Protein AF-A0A3M2G371-F1 (afdb_monomer)

Foldseek 3Di:
DPPVVVLLVVLVVLLVVLVPPPPDAAAQALVLLVVLCCVQPVPPDDCVCLQPDQDALVRLLVVVVVVVVVPRDDDPVSSNSNSLSSNVSHPPDDCLVVLVVVLVVLLVQLLVLLVVLLVQVVCCVVVVPDRPLVVSLVSLVSSLVSLSSNSVSLVVNVVVGSHDHPLSVLLSVLSSVLSVLSSVLSVLSVVCVVPVDPVSSVVSSVSSVVSNVSSVSSVVSVCCVVCVVVVVVVVVVVD

Secondary structure (DSSP, 8-state):
--SHHHHHHHHHHHHHHHHHTGGGPEEP-HHHHHHHHHHHHTTTS-HHHHHH----HHHHHHHHHHHHHHT----HHHHHHHHHHHHHHT----HHHHHHHHHHHHHHHHHHHHHHHHHHHHHHHHH-PPP-HHHHHHHHHHHHHHHHHHHHHHHHHHHT-SEE-HHHHHHHHHHHHHHHHHHHHHHHHHHHHHS--HHHHHHHHHHHHHHHHHHHHHHHHHHHHHHHHHHHHHHHTT-

Solvent-accessible surface area (backbone atoms only — not comparable to full-atom values): 13118 Å² total; per-residue (Å²): 134,79,72,64,61,61,56,54,50,54,52,50,53,54,51,51,58,69,55,71,69,61,90,70,71,49,71,42,60,68,66,60,28,49,51,51,43,56,67,68,46,52,81,84,43,74,54,70,61,64,78,70,47,74,35,50,44,70,55,36,48,55,51,50,54,51,42,40,76,77,68,54,88,75,56,75,64,59,51,52,43,35,23,50,45,54,20,62,77,36,67,76,93,46,73,64,59,59,50,48,57,50,36,61,61,43,48,50,54,27,52,52,38,50,51,51,51,51,50,49,52,49,50,22,66,74,70,70,47,81,60,60,65,69,62,54,52,51,43,52,51,50,24,56,59,42,43,52,62,32,55,54,45,52,50,58,57,48,75,75,43,87,56,43,42,66,54,52,51,53,23,50,52,34,48,53,49,31,53,51,36,50,53,51,26,48,52,36,42,57,48,19,73,76,51,80,40,72,68,40,50,54,48,24,50,50,37,47,52,53,31,54,52,34,50,54,54,25,51,52,34,50,48,42,70,75,45,42,71,58,54,54,54,53,54,61,74,75,109

Sequence (239 aa):
MQRSSSFIIQFILVFLMGWSIFGYAEEIDPEEGDELVVSYCRECHSLARVYQTPYTKAQWEEAIDRMIKEGLEINSADRGNITTYLASLHKPDSILKLIGNFHFILVHFPIALILIIGLFELIAILTGELPQINLLHWLWRLALLSILPVIMLGFFLVLGNEHLSATLMWHRNLALLTALLTLVGLILREIAVKNPQKSMIWGYRLVLLLMMGAVGLTGHLGGISVHGDFVTSLMESFF

Radius of gyration: 23.28 Å; Cα contacts (8 Å, |Δi|>4): 181; chains: 1; bounding box: 53×28×70 Å

pLDDT: mean 81.12, std 13.98, range [44.81, 96.81]

Nearest PDB structures (foldseek):
  3dyj-assembly2_B  TM=3.561E-01  e=3.002E+00  Mus musculus
  8uao-assembly1_B  TM=2.966E-01  e=1.894E+00  synthetic construct
  8dhm-assembly1_A  TM=3.518E-01  e=5.462E+00  Homo sapiens

Structure (mmCIF, N/CA/C/O backbone):
data_AF-A0A3M2G371-F1
#
_entry.id   AF-A0A3M2G371-F1
#
loop_
_atom_site.group_PDB
_atom_site.id
_atom_site.type_symbol
_atom_site.label_atom_id
_atom_site.label_alt_id
_atom_site.label_comp_id
_atom_site.label_asym_id
_atom_site.label_entity_id
_atom_site.label_seq_id
_atom_site.pdbx_PDB_ins_code
_atom_site.Cartn_x
_atom_site.Cartn_y
_atom_site.Cartn_z
_atom_site.occupancy
_atom_site.B_iso_or_equiv
_atom_site.auth_seq_id
_atom_site.auth_comp_id
_atom_site.auth_asym_id
_atom_site.auth_atom_id
_atom_site.pdbx_PDB_model_num
ATOM 1 N N . MET A 1 1 ? 1.816 -9.894 32.399 1.00 47.41 1 MET A N 1
ATOM 2 C CA . MET A 1 1 ? 1.896 -8.634 31.616 1.00 47.41 1 MET A CA 1
ATOM 3 C C . MET A 1 1 ? 3.230 -8.418 30.872 1.00 47.41 1 MET A C 1
ATOM 5 O O . MET A 1 1 ? 3.390 -7.375 30.263 1.00 47.41 1 MET A O 1
ATOM 9 N N . GLN A 1 2 ? 4.157 -9.388 30.816 1.00 45.88 2 GLN A N 1
ATOM 10 C CA . GLN A 1 2 ? 5.519 -9.186 30.272 1.00 45.88 2 GLN A CA 1
ATOM 11 C C . GLN A 1 2 ? 5.691 -9.564 28.782 1.00 45.88 2 GLN A C 1
ATOM 13 O O . GLN A 1 2 ? 6.733 -9.314 28.192 1.00 45.88 2 GLN A O 1
ATOM 18 N N . ARG A 1 3 ? 4.664 -10.156 28.152 1.00 52.84 3 ARG A N 1
ATOM 19 C CA . ARG A 1 3 ? 4.735 -10.686 26.775 1.00 52.84 3 ARG A CA 1
ATOM 20 C C . ARG A 1 3 ? 4.430 -9.651 25.679 1.00 52.84 3 ARG A C 1
ATOM 22 O O . ARG A 1 3 ? 4.790 -9.884 24.534 1.00 52.84 3 ARG A O 1
ATOM 29 N N . SER A 1 4 ? 3.778 -8.523 25.996 1.00 53.53 4 SER A N 1
ATOM 30 C CA . SER A 1 4 ? 3.367 -7.543 24.968 1.00 53.53 4 SER A CA 1
ATOM 31 C C . SER A 1 4 ? 4.464 -6.555 24.567 1.00 53.53 4 SER A C 1
ATOM 33 O O . SER A 1 4 ? 4.391 -5.995 23.479 1.00 53.53 4 SER A O 1
ATOM 35 N N . SER A 1 5 ? 5.478 -6.339 25.410 1.00 58.56 5 SER A N 1
ATOM 36 C CA . SER A 1 5 ? 6.584 -5.415 25.120 1.00 58.56 5 SER A CA 1
ATOM 37 C C . SER A 1 5 ? 7.529 -5.960 24.049 1.00 58.56 5 SER A C 1
ATOM 39 O O . SER A 1 5 ? 7.931 -5.216 23.163 1.00 58.56 5 SER A O 1
ATOM 41 N N . SER A 1 6 ? 7.817 -7.267 24.067 1.00 64.88 6 SER A N 1
ATOM 42 C CA . SER A 1 6 ? 8.663 -7.924 23.059 1.00 64.88 6 SER A CA 1
ATOM 43 C C . SER A 1 6 ? 8.098 -7.791 21.638 1.00 64.88 6 SER A C 1
ATOM 45 O O . SER A 1 6 ? 8.858 -7.547 20.705 1.00 64.88 6 SER A O 1
ATOM 47 N N . PHE A 1 7 ? 6.773 -7.867 21.486 1.00 67.12 7 PHE A N 1
ATOM 48 C CA . PHE A 1 7 ? 6.094 -7.745 20.193 1.00 67.12 7 PHE A CA 1
ATOM 49 C C . PHE A 1 7 ? 6.183 -6.329 19.603 1.00 67.12 7 PHE A C 1
ATOM 51 O O . PHE A 1 7 ? 6.476 -6.161 18.423 1.00 67.12 7 PHE A O 1
ATOM 58 N N . ILE A 1 8 ? 5.990 -5.302 20.436 1.00 75.25 8 ILE A N 1
ATOM 59 C CA . ILE A 1 8 ? 6.100 -3.898 20.010 1.00 75.25 8 ILE A CA 1
ATOM 60 C C . ILE A 1 8 ? 7.541 -3.578 19.590 1.00 75.25 8 ILE A C 1
ATOM 62 O O . ILE A 1 8 ? 7.752 -2.926 18.572 1.00 75.25 8 ILE A O 1
ATOM 66 N N . ILE A 1 9 ? 8.533 -4.084 20.330 1.00 75.25 9 ILE A N 1
ATOM 67 C CA . ILE A 1 9 ? 9.955 -3.887 20.015 1.00 75.25 9 ILE A CA 1
ATOM 68 C C . ILE A 1 9 ? 10.312 -4.513 18.661 1.00 75.25 9 ILE A C 1
ATOM 70 O O . ILE A 1 9 ? 10.955 -3.860 17.845 1.00 75.25 9 ILE A O 1
ATOM 74 N N . GLN A 1 10 ? 9.862 -5.742 18.387 1.00 70.50 10 GLN A N 1
ATOM 75 C CA . GLN A 1 10 ? 10.095 -6.400 17.094 1.00 70.50 10 GLN A CA 1
ATOM 76 C C . GLN A 1 10 ? 9.513 -5.597 15.924 1.00 70.50 10 GLN A C 1
ATOM 78 O O . GLN A 1 10 ? 10.192 -5.411 14.918 1.00 70.50 10 GLN A O 1
ATOM 83 N N . PHE A 1 11 ? 8.294 -5.071 16.070 1.00 76.31 11 PHE A N 1
ATOM 84 C CA . PHE A 1 11 ? 7.675 -4.236 15.041 1.00 76.31 11 PHE A CA 1
ATOM 85 C C . PHE A 1 11 ? 8.456 -2.938 14.799 1.00 76.31 11 PHE A C 1
ATOM 87 O O . PHE A 1 11 ? 8.716 -2.584 13.652 1.00 76.31 11 PHE A O 1
ATOM 94 N N . ILE A 1 12 ? 8.883 -2.258 15.869 1.00 78.88 12 ILE A N 1
ATOM 95 C CA . ILE A 1 12 ? 9.686 -1.030 15.772 1.00 78.88 12 ILE A CA 1
ATOM 96 C C . ILE A 1 12 ? 11.008 -1.299 15.043 1.00 78.88 12 ILE A C 1
ATOM 98 O O . ILE A 1 12 ? 11.391 -0.519 14.178 1.00 78.88 12 ILE A O 1
ATOM 102 N N . LEU A 1 13 ? 11.687 -2.411 15.338 1.00 74.75 13 LEU A N 1
ATOM 103 C CA . LEU A 1 13 ? 12.942 -2.768 14.671 1.00 74.75 13 LEU A CA 1
ATOM 104 C C . LEU A 1 13 ? 12.753 -3.004 13.165 1.00 74.75 13 LEU A C 1
ATOM 106 O O . LEU A 1 13 ? 13.530 -2.483 12.367 1.00 74.75 13 LEU A O 1
ATOM 110 N N . VAL A 1 14 ? 11.703 -3.731 12.770 1.00 69.44 14 VAL A N 1
ATOM 111 C CA . VAL A 1 14 ? 11.382 -3.969 11.351 1.00 69.44 14 VAL A CA 1
ATOM 112 C C . VAL A 1 14 ? 11.008 -2.665 10.642 1.00 69.44 14 VAL A C 1
ATOM 114 O O . VAL A 1 14 ? 11.450 -2.426 9.521 1.00 69.44 14 VAL A O 1
ATOM 117 N N . PHE A 1 15 ? 10.252 -1.791 11.308 1.00 73.62 15 PHE A N 1
ATOM 118 C CA . PHE A 1 15 ? 9.886 -0.479 10.776 1.00 73.62 15 PHE A CA 1
ATOM 119 C C . PHE A 1 15 ? 11.114 0.414 10.545 1.00 73.62 15 PHE A C 1
ATOM 121 O O . PHE A 1 15 ? 11.262 0.997 9.474 1.00 73.62 15 PHE A O 1
ATOM 128 N N . LEU A 1 16 ? 12.029 0.487 11.518 1.00 75.19 16 LEU A N 1
ATOM 129 C CA . LEU A 1 16 ? 13.252 1.290 11.411 1.00 75.19 16 LEU A CA 1
ATOM 130 C C . LEU A 1 16 ? 14.208 0.752 10.338 1.00 75.19 16 LEU A C 1
ATOM 132 O O . LEU A 1 16 ? 14.814 1.535 9.602 1.00 75.19 16 LEU A O 1
ATOM 136 N N . MET A 1 17 ? 14.309 -0.572 10.197 1.00 66.81 17 MET A N 1
ATOM 137 C CA . MET A 1 17 ? 15.054 -1.201 9.103 1.00 66.81 17 MET A CA 1
ATOM 138 C C . MET A 1 17 ? 14.451 -0.833 7.740 1.00 66.81 17 MET A C 1
ATOM 140 O O . MET A 1 17 ? 15.181 -0.436 6.834 1.00 66.81 17 MET A O 1
ATOM 144 N N . GLY A 1 18 ? 13.120 -0.869 7.632 1.00 60.91 18 GLY A N 1
ATOM 145 C CA . GLY A 1 18 ? 12.385 -0.422 6.452 1.00 60.91 18 GLY A CA 1
ATOM 146 C C . GLY A 1 18 ? 12.511 1.074 6.157 1.00 60.91 18 GLY A C 1
ATOM 147 O O . GLY A 1 18 ? 12.257 1.466 5.032 1.00 60.91 18 GLY A O 1
ATOM 148 N N . TRP A 1 19 ? 12.919 1.910 7.115 1.00 66.75 19 TRP A N 1
ATOM 149 C CA . TRP A 1 19 ? 13.140 3.347 6.905 1.00 66.75 19 TRP A CA 1
ATOM 150 C C . TRP A 1 19 ? 14.580 3.671 6.472 1.00 66.75 19 TRP A C 1
ATOM 152 O O . TRP A 1 19 ? 14.808 4.561 5.657 1.00 66.75 19 TRP A O 1
ATOM 162 N N . SER A 1 20 ? 15.566 2.936 6.993 1.00 58.34 20 SER A N 1
ATOM 163 C CA . SER A 1 20 ? 16.993 3.293 6.886 1.00 58.34 20 SER A CA 1
ATOM 164 C C . SER A 1 20 ? 17.608 3.024 5.506 1.00 58.34 20 SER A C 1
ATOM 166 O O . SER A 1 20 ? 18.636 3.600 5.165 1.00 58.34 20 SER A O 1
ATOM 168 N N . ILE A 1 21 ? 16.990 2.156 4.704 1.00 54.41 21 ILE A N 1
ATOM 169 C CA . ILE A 1 21 ? 17.536 1.699 3.414 1.00 54.41 21 ILE A CA 1
ATOM 170 C C . ILE A 1 21 ? 17.095 2.610 2.247 1.00 54.41 21 ILE A C 1
ATOM 172 O O . ILE A 1 21 ? 17.659 2.561 1.160 1.00 54.41 21 ILE A O 1
ATOM 176 N N . PHE A 1 22 ? 16.134 3.511 2.470 1.00 50.91 22 PHE A N 1
ATOM 177 C CA . PHE A 1 22 ? 15.444 4.234 1.395 1.00 50.91 22 PHE A CA 1
ATOM 178 C C . PHE A 1 22 ? 15.994 5.608 1.025 1.00 50.91 22 PHE A C 1
ATOM 180 O O . PHE A 1 22 ? 15.467 6.231 0.109 1.00 50.91 22 PHE A O 1
ATOM 187 N N . GLY A 1 23 ? 17.072 6.063 1.660 1.00 50.75 23 GLY A N 1
ATOM 188 C CA . GLY A 1 23 ? 17.754 7.289 1.237 1.00 50.75 23 GLY A CA 1
ATOM 189 C C . GLY A 1 23 ? 18.466 7.196 -0.123 1.00 50.75 23 GLY A C 1
ATOM 190 O O . GLY A 1 23 ? 19.076 8.180 -0.517 1.00 50.75 23 GLY A O 1
ATOM 191 N N . TYR A 1 24 ? 18.429 6.042 -0.808 1.00 49.88 24 TYR A N 1
ATOM 192 C CA . TYR A 1 24 ? 19.299 5.735 -1.955 1.00 49.88 24 TYR A CA 1
ATOM 193 C C . TYR A 1 24 ? 18.597 5.256 -3.235 1.00 49.88 24 TYR A C 1
ATOM 195 O O . TYR A 1 24 ? 19.286 5.014 -4.219 1.00 49.88 24 TYR A O 1
ATOM 203 N N . ALA A 1 25 ? 17.272 5.071 -3.254 1.00 53.16 25 ALA A N 1
ATOM 204 C CA . ALA A 1 25 ? 16.609 4.613 -4.477 1.00 53.16 25 ALA A CA 1
ATOM 205 C C . ALA A 1 25 ? 16.361 5.797 -5.424 1.00 53.16 25 ALA A C 1
ATOM 207 O O . ALA A 1 25 ? 15.649 6.729 -5.054 1.00 53.16 25 ALA A O 1
ATOM 208 N N . GLU A 1 26 ? 16.959 5.751 -6.614 1.00 55.50 26 GLU A N 1
ATOM 209 C CA . GLU A 1 26 ? 16.822 6.770 -7.658 1.00 55.50 26 GLU A CA 1
ATOM 210 C C . GLU A 1 26 ? 15.460 6.626 -8.359 1.00 55.50 26 GLU A C 1
ATOM 212 O O . GLU A 1 26 ? 15.075 5.537 -8.805 1.00 55.50 26 GLU A O 1
ATOM 217 N N . GLU A 1 27 ? 14.695 7.717 -8.378 1.00 55.31 27 GLU A N 1
ATOM 218 C CA . G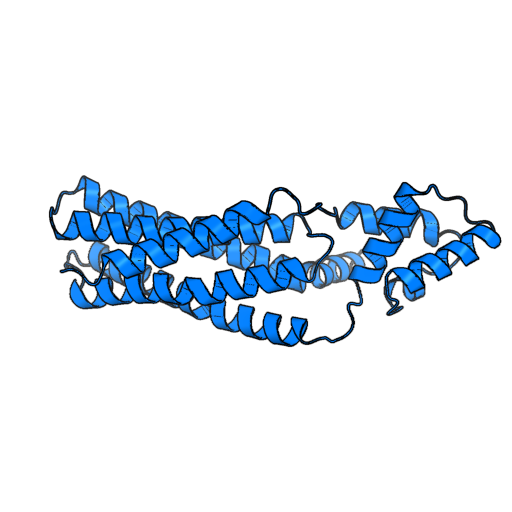LU A 1 27 ? 13.396 7.810 -9.045 1.00 55.31 27 GLU A CA 1
ATOM 219 C C . GLU A 1 27 ? 13.611 7.851 -10.557 1.00 55.31 27 GLU A C 1
ATOM 221 O O . GLU A 1 27 ? 14.376 8.680 -11.038 1.00 55.31 27 GLU A O 1
ATOM 226 N N . ILE A 1 28 ? 12.947 6.964 -11.300 1.00 56.69 28 ILE A N 1
ATOM 227 C CA . ILE A 1 28 ? 12.794 7.148 -12.747 1.00 56.69 28 ILE A CA 1
ATOM 228 C C . ILE A 1 28 ? 11.419 7.738 -12.974 1.00 56.69 28 ILE A C 1
ATOM 230 O O . ILE A 1 28 ? 10.422 7.119 -12.589 1.00 56.69 28 ILE A O 1
ATOM 234 N N . ASP A 1 29 ? 11.384 8.899 -13.618 1.00 59.72 29 ASP A N 1
ATOM 235 C CA . ASP A 1 29 ? 10.174 9.415 -14.231 1.00 59.72 29 ASP A CA 1
ATOM 236 C C . ASP A 1 29 ? 9.857 8.563 -15.479 1.00 59.72 29 ASP A C 1
ATOM 238 O O . ASP A 1 29 ? 10.619 8.575 -16.452 1.00 59.72 29 ASP A O 1
ATOM 242 N N . PRO A 1 30 ? 8.791 7.739 -15.459 1.00 57.28 30 PRO A N 1
ATOM 243 C CA . PRO A 1 30 ? 8.436 6.899 -16.599 1.00 57.28 30 PRO A CA 1
ATOM 244 C C . PRO A 1 30 ? 8.034 7.721 -17.829 1.00 57.28 30 PRO A C 1
ATOM 246 O O . PRO A 1 30 ? 8.181 7.223 -18.943 1.00 57.28 30 PRO A O 1
ATOM 249 N N . GLU A 1 31 ? 7.538 8.947 -17.623 1.00 59.34 31 GLU A N 1
ATOM 250 C CA . GLU A 1 31 ? 7.144 9.875 -18.689 1.00 59.34 31 GLU A CA 1
ATOM 251 C C . GLU A 1 31 ? 8.393 10.373 -19.431 1.00 59.34 31 GLU A C 1
ATOM 253 O O . GLU A 1 31 ? 8.450 10.321 -20.657 1.00 59.34 31 GLU A O 1
ATOM 258 N N . GLU A 1 32 ? 9.462 10.689 -18.694 1.00 69.62 32 GLU A N 1
ATOM 259 C CA . GLU A 1 32 ? 10.751 11.100 -19.263 1.00 69.62 32 GLU A CA 1
ATOM 260 C C . GLU A 1 32 ? 11.400 9.978 -20.098 1.00 69.62 32 GLU A C 1
ATOM 262 O O . GLU A 1 32 ? 11.910 10.215 -21.192 1.00 69.62 32 GLU A O 1
ATOM 267 N N . GLY A 1 33 ? 11.346 8.727 -19.627 1.00 77.88 33 GLY A N 1
ATOM 268 C CA . GLY A 1 33 ? 11.893 7.579 -20.360 1.00 77.88 33 GLY A CA 1
ATOM 269 C C . GLY A 1 33 ? 11.179 7.304 -21.688 1.00 77.88 33 GLY A C 1
ATOM 270 O O . GLY A 1 33 ? 11.837 7.028 -22.697 1.00 77.88 33 GLY A O 1
ATOM 271 N N . ASP A 1 34 ? 9.849 7.399 -21.696 1.00 81.12 34 ASP A N 1
ATOM 272 C CA . ASP A 1 34 ? 9.042 7.207 -22.901 1.00 81.12 34 ASP A CA 1
ATOM 273 C C . ASP A 1 34 ? 9.233 8.350 -23.906 1.00 81.12 34 ASP A C 1
ATOM 275 O O . ASP A 1 34 ? 9.488 8.102 -25.086 1.00 81.12 34 ASP A O 1
ATOM 279 N N . GLU A 1 35 ? 9.230 9.603 -23.442 1.00 84.69 35 GLU A N 1
ATOM 280 C CA . GLU A 1 35 ? 9.490 10.774 -24.286 1.00 84.69 35 GLU A CA 1
ATOM 281 C C . GLU A 1 35 ? 10.873 10.714 -24.954 1.00 84.69 35 GLU A C 1
ATOM 283 O O . GLU A 1 35 ? 11.021 11.040 -26.140 1.00 84.69 35 GLU A O 1
ATOM 288 N N . LEU A 1 36 ? 11.894 10.238 -24.236 1.00 87.38 36 LEU A N 1
ATOM 289 C CA . LEU A 1 36 ? 13.226 10.011 -24.797 1.00 87.38 36 LEU A CA 1
ATOM 290 C C . LEU A 1 36 ? 13.215 8.917 -25.877 1.00 87.38 36 LEU A C 1
ATOM 292 O O . LEU A 1 36 ? 13.819 9.079 -26.939 1.00 87.38 36 LEU A O 1
ATOM 296 N N . VAL A 1 37 ? 12.490 7.815 -25.669 1.00 90.00 37 VAL A N 1
ATOM 297 C CA . VAL A 1 37 ? 12.331 6.781 -26.706 1.00 90.00 37 VAL A CA 1
ATOM 298 C C . VAL A 1 37 ? 11.614 7.350 -27.928 1.00 90.00 37 VAL A C 1
ATOM 300 O O . VAL A 1 37 ? 12.073 7.155 -29.057 1.00 90.00 37 VAL A O 1
ATOM 303 N N . VAL A 1 38 ? 10.515 8.078 -27.728 1.00 87.88 38 VAL A N 1
ATOM 304 C CA . VAL A 1 38 ? 9.738 8.675 -28.817 1.00 87.88 38 VAL A CA 1
ATOM 305 C C . VAL A 1 38 ? 10.580 9.681 -29.592 1.00 87.88 38 VAL A C 1
ATOM 307 O O . VAL A 1 38 ? 10.549 9.649 -30.818 1.00 87.88 38 VAL A O 1
ATOM 310 N N . SER A 1 39 ? 11.342 10.542 -28.920 1.00 88.81 39 SER A N 1
ATOM 311 C CA . SER A 1 39 ? 12.165 11.568 -29.571 1.00 88.81 39 SER A CA 1
ATOM 312 C C . SER A 1 39 ? 13.302 10.975 -30.405 1.00 88.81 39 SER A C 1
ATOM 314 O O . SER A 1 39 ? 13.444 11.346 -31.566 1.00 88.81 39 SER A O 1
ATOM 316 N N . TYR A 1 40 ? 14.054 10.007 -29.874 1.00 90.00 40 TYR A N 1
ATOM 317 C CA . TYR A 1 40 ? 15.235 9.469 -30.558 1.00 90.00 40 TYR A CA 1
ATOM 318 C C . TYR A 1 40 ? 14.935 8.324 -31.534 1.00 90.00 40 TYR A C 1
ATOM 320 O O . TYR A 1 40 ? 15.604 8.180 -32.556 1.00 90.00 40 TYR A O 1
ATOM 328 N N . CYS A 1 41 ? 13.961 7.461 -31.233 1.00 88.88 41 CYS A N 1
ATOM 329 C CA . CYS A 1 41 ? 13.822 6.180 -31.936 1.00 88.88 41 CYS A CA 1
ATOM 330 C C . CYS A 1 41 ? 12.775 6.195 -33.061 1.00 88.88 41 CYS A C 1
ATOM 332 O O . CYS A 1 41 ? 12.784 5.296 -33.907 1.00 88.88 41 CYS A O 1
ATOM 334 N N . ARG A 1 42 ? 11.876 7.192 -33.101 1.00 87.19 42 ARG A N 1
ATOM 335 C CA . ARG A 1 42 ? 10.809 7.276 -34.122 1.00 87.19 42 ARG A CA 1
ATOM 336 C C . ARG A 1 42 ? 11.304 7.719 -35.495 1.00 87.19 42 ARG A C 1
ATOM 338 O O . ARG A 1 42 ? 10.598 7.525 -36.481 1.00 87.19 42 ARG A O 1
ATOM 345 N N . GLU A 1 43 ? 12.464 8.369 -35.546 1.00 84.31 43 GLU A N 1
ATOM 346 C CA . GLU A 1 43 ? 12.953 9.033 -36.757 1.00 84.31 43 GLU A CA 1
ATOM 347 C C . GLU A 1 43 ? 13.343 8.029 -37.849 1.00 84.31 43 GLU A C 1
ATOM 349 O O . GLU A 1 43 ? 13.146 8.295 -39.033 1.00 84.31 43 GLU A O 1
ATOM 354 N N . CYS A 1 44 ? 13.828 6.847 -37.453 1.00 85.94 44 CYS A N 1
ATOM 355 C CA . CYS A 1 44 ? 14.400 5.864 -38.377 1.00 85.94 44 CYS A CA 1
ATOM 356 C C . CYS A 1 44 ? 13.578 4.571 -38.511 1.00 85.94 44 CYS A C 1
ATOM 358 O O . CYS A 1 44 ? 13.608 3.935 -39.566 1.00 85.94 44 CYS A O 1
ATOM 360 N N . HIS A 1 45 ? 12.849 4.143 -37.474 1.00 88.94 45 HIS A N 1
ATOM 361 C CA . HIS A 1 45 ? 12.066 2.904 -37.513 1.00 88.94 45 HIS A CA 1
ATOM 362 C C . HIS A 1 45 ? 10.832 2.947 -36.606 1.00 88.94 45 HIS A C 1
ATOM 364 O O . HIS A 1 45 ? 10.724 3.760 -35.693 1.00 88.94 45 HIS A O 1
ATOM 370 N N . SER A 1 46 ? 9.902 2.009 -36.804 1.00 88.75 46 SER A N 1
ATOM 371 C CA . SER A 1 46 ? 8.696 1.923 -35.974 1.00 88.75 46 SER A CA 1
ATOM 372 C C . SER A 1 46 ? 9.024 1.636 -34.507 1.00 88.75 46 SER A C 1
ATOM 374 O O . SER A 1 46 ? 9.747 0.678 -34.213 1.00 88.75 46 SER A O 1
ATOM 376 N N . LEU A 1 47 ? 8.387 2.366 -33.593 1.00 88.75 47 LEU A N 1
ATOM 377 C CA . LEU A 1 47 ? 8.531 2.140 -32.154 1.00 88.75 47 LEU A CA 1
ATOM 378 C C . LEU A 1 47 ? 7.917 0.816 -31.677 1.00 88.75 47 LEU A C 1
ATOM 380 O O . LEU A 1 47 ? 8.343 0.280 -30.661 1.00 88.75 47 LEU A O 1
ATOM 384 N N . ALA A 1 48 ? 6.988 0.226 -32.438 1.00 84.25 48 ALA A N 1
ATOM 385 C CA . ALA A 1 48 ? 6.361 -1.052 -32.087 1.00 84.25 48 ALA A CA 1
ATOM 386 C C . ALA A 1 48 ? 7.392 -2.152 -31.776 1.00 84.25 48 ALA A C 1
ATOM 388 O O . ALA A 1 48 ? 7.247 -2.893 -30.808 1.00 84.25 48 ALA A O 1
ATOM 389 N N . ARG A 1 49 ? 8.478 -2.224 -32.558 1.00 83.81 49 ARG A N 1
ATOM 390 C CA . ARG A 1 49 ? 9.564 -3.180 -32.310 1.00 83.81 49 ARG A CA 1
ATOM 391 C C . ARG A 1 49 ? 10.340 -2.855 -31.037 1.00 83.81 49 ARG A C 1
ATOM 393 O O . ARG A 1 49 ? 10.772 -3.775 -30.353 1.00 83.81 49 ARG A O 1
ATOM 400 N N . VAL A 1 50 ? 10.534 -1.574 -30.744 1.00 88.06 50 VAL A N 1
ATOM 401 C CA . VAL A 1 50 ? 11.301 -1.111 -29.585 1.00 88.06 50 VAL A CA 1
ATOM 402 C C . VAL A 1 50 ? 10.595 -1.543 -28.305 1.00 88.06 50 VAL A C 1
ATOM 404 O O . VAL A 1 50 ? 11.180 -2.254 -27.494 1.00 88.06 50 VAL A O 1
ATOM 407 N N . TYR A 1 51 ? 9.304 -1.233 -28.193 1.00 84.75 51 TYR A N 1
ATOM 408 C CA . TYR A 1 51 ? 8.524 -1.572 -27.007 1.00 84.75 51 TYR A CA 1
ATOM 409 C C . TYR A 1 51 ? 8.286 -3.069 -26.837 1.00 84.75 51 TYR A C 1
ATOM 411 O O . TYR A 1 51 ? 8.148 -3.512 -25.713 1.00 84.75 51 TYR A O 1
ATOM 419 N N . GLN A 1 52 ? 8.244 -3.869 -27.905 1.00 82.12 52 GLN A N 1
ATOM 420 C CA . GLN A 1 52 ? 7.915 -5.301 -27.806 1.00 82.12 52 GLN A CA 1
ATOM 421 C C . GLN A 1 52 ? 9.134 -6.217 -27.633 1.00 82.12 52 GLN A C 1
ATOM 423 O O . GLN A 1 52 ? 8.980 -7.435 -27.547 1.00 82.12 52 GLN A O 1
ATOM 428 N N . THR A 1 53 ? 10.354 -5.672 -27.635 1.00 84.50 53 THR A N 1
ATOM 429 C CA . THR A 1 53 ? 11.573 -6.486 -27.601 1.00 84.50 53 THR A CA 1
ATOM 430 C C . THR A 1 53 ? 11.998 -6.775 -26.153 1.00 84.50 53 THR A C 1
ATOM 432 O O . THR A 1 53 ? 12.366 -5.848 -25.431 1.00 84.50 53 THR A O 1
ATOM 435 N N . PRO A 1 54 ? 12.029 -8.050 -25.713 1.00 84.56 54 PRO A N 1
ATOM 436 C CA . PRO A 1 54 ? 12.339 -8.405 -24.331 1.00 84.56 54 PRO A CA 1
ATOM 437 C C . PRO A 1 54 ? 13.851 -8.498 -24.089 1.00 84.56 54 PRO A C 1
ATOM 439 O O . PRO A 1 54 ? 14.395 -9.568 -23.813 1.00 84.56 54 PRO A O 1
ATOM 442 N N . TYR A 1 55 ? 14.551 -7.378 -24.254 1.00 86.69 55 TYR A N 1
ATOM 443 C CA . TYR A 1 55 ? 15.986 -7.278 -23.993 1.00 86.69 55 TYR A CA 1
ATOM 444 C C . TYR A 1 55 ? 16.274 -6.866 -22.547 1.00 86.69 55 TYR A C 1
ATOM 446 O O . TYR A 1 55 ? 15.565 -6.071 -21.935 1.00 86.69 55 TYR A O 1
ATOM 454 N N . THR A 1 56 ? 17.368 -7.400 -22.008 1.00 86.56 56 THR A N 1
ATOM 455 C CA . THR A 1 56 ? 17.989 -6.910 -20.770 1.00 86.56 56 THR A CA 1
ATOM 456 C C . THR A 1 56 ? 18.657 -5.550 -21.000 1.00 86.56 56 THR A C 1
ATOM 458 O O . THR A 1 56 ? 18.945 -5.186 -22.139 1.00 86.56 56 THR A O 1
ATOM 461 N N . LYS A 1 57 ? 18.982 -4.815 -19.926 1.00 86.44 57 LYS A N 1
ATOM 462 C CA . LYS A 1 57 ? 19.679 -3.514 -20.009 1.00 86.44 57 LYS A CA 1
ATOM 463 C C . LYS A 1 57 ? 20.962 -3.584 -20.842 1.00 86.44 57 LYS A C 1
ATOM 465 O O . LYS A 1 57 ? 21.123 -2.794 -21.761 1.00 86.44 57 LYS A O 1
ATOM 470 N N . ALA A 1 58 ? 21.807 -4.590 -20.611 1.00 87.38 58 ALA A N 1
ATOM 471 C CA . ALA A 1 58 ? 23.042 -4.791 -21.376 1.00 87.38 58 ALA A CA 1
ATOM 472 C C . ALA A 1 58 ? 22.786 -5.074 -22.870 1.00 87.38 58 ALA A C 1
ATOM 474 O O . ALA A 1 58 ? 23.522 -4.610 -23.736 1.00 87.38 58 ALA A O 1
ATOM 475 N N . GLN A 1 59 ? 21.719 -5.812 -23.191 1.00 91.12 59 GLN A N 1
ATOM 476 C CA . GLN A 1 59 ? 21.334 -6.073 -24.581 1.00 91.12 59 GLN A CA 1
ATOM 477 C C . GLN A 1 59 ? 20.772 -4.823 -25.268 1.00 91.12 59 GLN A C 1
ATOM 479 O O . GLN A 1 59 ? 21.019 -4.620 -26.457 1.00 91.12 59 GLN A O 1
ATOM 484 N N . TRP A 1 60 ? 20.043 -3.977 -24.534 1.00 93.69 60 TRP A N 1
ATOM 485 C CA . TRP A 1 60 ? 19.602 -2.669 -25.020 1.00 93.69 60 TRP A CA 1
ATOM 486 C C . TRP A 1 60 ? 20.769 -1.709 -25.238 1.00 93.69 60 TRP A C 1
ATOM 488 O O . TRP A 1 60 ? 20.822 -1.060 -26.277 1.00 93.69 60 TRP A O 1
ATOM 498 N N . GLU A 1 61 ? 21.728 -1.6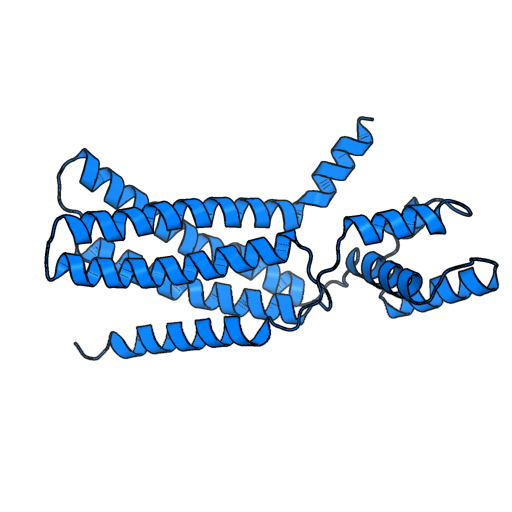63 -24.314 1.00 93.94 61 GLU A N 1
ATOM 499 C CA . GLU A 1 61 ? 22.966 -0.890 -24.460 1.00 93.94 61 GLU A CA 1
ATOM 500 C C . GLU A 1 61 ? 23.719 -1.278 -25.733 1.00 93.94 61 GLU A C 1
ATOM 502 O O . GLU A 1 61 ? 24.027 -0.415 -26.552 1.00 93.94 61 GLU A O 1
ATOM 507 N N . GLU A 1 62 ? 23.921 -2.577 -25.960 1.00 95.44 62 GLU A N 1
ATOM 508 C CA . GLU A 1 62 ? 24.567 -3.063 -27.178 1.00 95.44 62 GLU A CA 1
ATOM 509 C C . GLU A 1 62 ? 23.754 -2.719 -28.438 1.00 95.44 62 GLU A C 1
ATOM 511 O O . GLU A 1 62 ? 24.314 -2.377 -29.482 1.00 95.44 62 GLU A O 1
ATOM 516 N N . ALA A 1 63 ? 22.422 -2.800 -28.364 1.00 94.31 63 ALA A N 1
ATOM 517 C CA . ALA A 1 63 ? 21.552 -2.457 -29.480 1.00 94.31 63 ALA A CA 1
ATOM 518 C C . ALA A 1 63 ? 21.641 -0.975 -29.853 1.00 94.31 63 ALA A C 1
ATOM 520 O O . ALA A 1 63 ? 21.795 -0.669 -31.035 1.00 94.31 63 ALA A O 1
ATOM 521 N N . ILE A 1 64 ? 21.598 -0.075 -28.869 1.00 94.69 64 ILE A N 1
ATOM 522 C CA . ILE A 1 64 ? 21.728 1.367 -29.097 1.00 94.69 64 ILE A CA 1
ATOM 523 C C . ILE A 1 64 ? 23.145 1.713 -29.560 1.00 94.69 64 ILE A C 1
ATOM 525 O O . ILE A 1 64 ? 23.291 2.520 -30.471 1.00 94.69 64 ILE A O 1
ATOM 529 N N . ASP A 1 65 ? 24.185 1.042 -29.059 1.00 96.06 65 ASP A N 1
ATOM 530 C CA . ASP A 1 65 ? 25.558 1.242 -29.545 1.00 96.06 65 ASP A CA 1
ATOM 531 C C . ASP A 1 65 ? 25.717 0.885 -31.025 1.00 96.06 65 ASP A C 1
ATOM 533 O O . ASP A 1 65 ? 26.501 1.513 -31.740 1.00 96.06 65 ASP A O 1
ATOM 537 N N . ARG A 1 66 ? 24.965 -0.109 -31.515 1.00 95.06 66 ARG A N 1
ATOM 538 C CA . ARG A 1 66 ? 24.883 -0.368 -32.957 1.00 95.06 66 ARG A CA 1
ATOM 539 C C . ARG A 1 66 ? 24.179 0.776 -33.681 1.00 95.06 66 ARG A C 1
ATOM 541 O O . ARG A 1 66 ? 24.689 1.207 -34.702 1.00 95.06 66 ARG A O 1
ATOM 548 N N . MET A 1 67 ? 23.087 1.319 -33.146 1.00 94.00 67 MET A N 1
ATOM 549 C CA . MET A 1 67 ? 22.395 2.457 -33.772 1.00 94.00 67 MET A CA 1
ATOM 550 C C . MET A 1 67 ? 23.262 3.719 -33.820 1.00 94.00 67 MET A C 1
ATOM 552 O O . MET A 1 67 ? 23.253 4.417 -34.828 1.00 94.00 67 MET A O 1
ATOM 556 N N . ILE A 1 68 ? 24.071 3.976 -32.789 1.00 94.94 68 ILE A N 1
ATOM 557 C CA . ILE A 1 68 ? 25.040 5.084 -32.777 1.00 94.94 68 ILE A CA 1
ATOM 558 C C . ILE A 1 68 ? 26.056 4.920 -33.912 1.00 94.94 68 ILE A C 1
ATOM 560 O O . ILE A 1 68 ? 26.366 5.880 -34.612 1.00 94.94 68 ILE A O 1
ATOM 564 N N . LYS A 1 69 ? 26.537 3.692 -34.156 1.00 95.19 69 LYS A N 1
ATOM 565 C CA . LYS A 1 69 ? 27.436 3.406 -35.289 1.00 95.19 69 LYS A CA 1
ATOM 566 C C . LYS A 1 69 ? 26.776 3.629 -36.651 1.00 95.19 69 LYS A C 1
ATOM 568 O O . LYS A 1 69 ? 27.475 3.996 -37.589 1.00 95.19 69 LYS A O 1
ATOM 573 N N . GLU A 1 70 ? 25.468 3.415 -36.747 1.00 92.44 70 GLU A N 1
ATOM 574 C CA . GLU A 1 70 ? 24.679 3.632 -37.968 1.00 92.44 70 GLU A CA 1
ATOM 575 C C . GLU A 1 70 ? 24.205 5.091 -38.133 1.00 92.44 70 GLU A C 1
ATOM 577 O O . GLU A 1 70 ? 23.635 5.429 -39.169 1.00 92.44 70 GLU A O 1
ATOM 582 N N . GLY A 1 71 ? 24.460 5.969 -37.151 1.00 91.69 71 GLY A N 1
ATOM 583 C CA . GLY A 1 71 ? 24.216 7.413 -37.262 1.00 91.69 71 GLY A CA 1
ATOM 584 C C . GLY A 1 71 ? 23.264 8.028 -36.232 1.00 91.69 71 GLY A C 1
ATOM 585 O O . GLY A 1 71 ? 22.914 9.193 -36.387 1.00 91.69 71 GLY A O 1
ATOM 586 N N . LEU A 1 72 ? 22.840 7.299 -35.193 1.00 92.69 72 LEU A N 1
ATOM 587 C CA . LEU A 1 72 ? 22.084 7.888 -34.080 1.00 92.69 72 LEU A CA 1
ATOM 588 C C . LEU A 1 72 ? 22.978 8.830 -33.255 1.00 92.69 72 LEU A C 1
ATOM 590 O O . LEU A 1 72 ? 23.966 8.396 -32.661 1.00 92.69 72 LEU A O 1
ATOM 594 N N . GLU A 1 73 ? 22.588 10.098 -33.154 1.00 93.50 73 GLU A N 1
ATOM 595 C CA . GLU A 1 73 ? 23.230 11.077 -32.276 1.00 93.50 73 GLU A CA 1
ATOM 596 C C . GLU A 1 73 ? 22.479 11.165 -30.944 1.00 93.50 73 GLU A C 1
ATOM 598 O O . GLU A 1 73 ? 21.357 11.656 -30.881 1.00 93.50 73 GLU A O 1
ATOM 603 N N . ILE A 1 74 ? 23.097 10.688 -29.864 1.00 91.81 74 ILE A N 1
ATOM 604 C CA . ILE A 1 74 ? 22.520 10.703 -28.515 1.00 91.81 74 ILE A CA 1
ATOM 605 C C . ILE A 1 74 ? 23.623 10.933 -27.479 1.00 91.81 74 ILE A C 1
ATOM 607 O O . ILE A 1 74 ? 24.760 10.486 -27.657 1.00 91.81 74 ILE A O 1
ATOM 611 N N . ASN A 1 75 ? 23.313 11.643 -26.391 1.00 91.94 75 ASN A N 1
ATOM 612 C CA . ASN A 1 75 ? 24.264 11.837 -25.297 1.00 91.94 75 ASN A CA 1
ATOM 613 C C . ASN A 1 75 ? 24.272 10.634 -24.328 1.00 91.94 75 ASN A C 1
ATOM 615 O O . ASN A 1 75 ? 23.402 9.763 -24.356 1.00 91.94 75 ASN A O 1
ATOM 619 N N . SER A 1 76 ? 25.279 10.564 -23.454 1.00 85.94 76 SER A N 1
ATOM 620 C CA . SER A 1 76 ? 25.449 9.428 -22.539 1.00 85.94 76 SER A CA 1
ATOM 621 C C . SER A 1 76 ? 24.366 9.321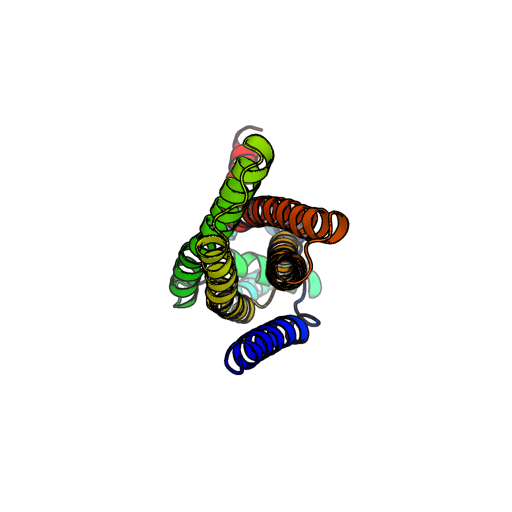 -21.460 1.00 85.94 76 SER A C 1
ATOM 623 O O . SER A 1 76 ? 24.106 8.210 -21.003 1.00 85.94 76 SER A O 1
ATOM 625 N N . ALA A 1 77 ? 23.770 10.443 -21.042 1.00 84.62 77 ALA A N 1
ATOM 626 C CA . ALA A 1 77 ? 22.716 10.459 -20.030 1.00 84.62 77 ALA A CA 1
ATOM 627 C C . ALA A 1 77 ? 21.417 9.881 -20.609 1.00 84.62 77 ALA A C 1
ATOM 629 O O . ALA A 1 77 ? 20.902 8.898 -20.082 1.00 84.62 77 ALA A O 1
ATOM 630 N N . ASP A 1 78 ? 20.984 10.383 -21.766 1.00 89.06 78 ASP A N 1
ATOM 631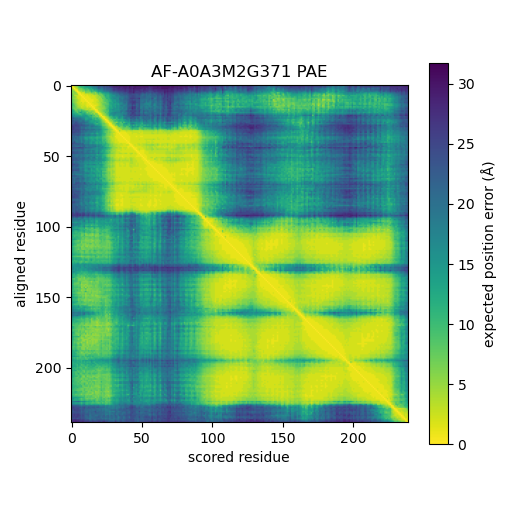 C CA . ASP A 1 78 ? 19.764 9.924 -22.439 1.00 89.06 78 ASP A CA 1
ATOM 632 C C . ASP A 1 78 ? 19.888 8.465 -22.876 1.00 89.06 78 ASP A C 1
ATOM 634 O O . ASP A 1 78 ? 18.959 7.678 -22.699 1.00 89.06 78 ASP A O 1
ATOM 638 N N . ARG A 1 79 ? 21.074 8.049 -23.351 1.00 90.81 79 ARG A N 1
ATOM 639 C CA . ARG A 1 79 ? 21.361 6.632 -23.619 1.00 90.81 79 ARG A CA 1
ATOM 640 C C . ARG A 1 79 ? 21.123 5.776 -22.373 1.00 90.81 79 ARG A C 1
ATOM 642 O O . ARG A 1 79 ? 20.515 4.717 -22.485 1.00 90.81 79 ARG A O 1
ATOM 649 N N . GLY A 1 80 ? 21.613 6.204 -21.207 1.00 87.06 80 GLY A N 1
ATOM 650 C CA . GLY A 1 80 ? 21.434 5.480 -19.945 1.00 87.06 80 GLY A CA 1
ATOM 651 C C . GLY A 1 80 ? 19.972 5.415 -19.494 1.00 87.06 80 GLY A C 1
ATOM 652 O O . GLY A 1 80 ? 19.509 4.356 -19.060 1.00 87.06 80 GLY A O 1
ATOM 653 N N . ASN A 1 81 ? 19.237 6.515 -19.651 1.00 85.44 81 ASN A N 1
ATOM 654 C CA . ASN A 1 81 ? 17.820 6.600 -19.299 1.00 85.44 81 ASN A CA 1
ATOM 655 C C . ASN A 1 81 ? 16.970 5.691 -20.199 1.00 85.44 81 ASN A C 1
ATOM 657 O O . ASN A 1 81 ? 16.200 4.875 -19.691 1.00 85.44 81 ASN A O 1
ATOM 661 N N . ILE A 1 82 ? 17.183 5.734 -21.520 1.00 89.44 82 ILE A N 1
ATOM 662 C CA . ILE A 1 82 ? 16.456 4.904 -22.492 1.00 89.44 82 ILE A CA 1
ATOM 663 C C . ILE A 1 82 ? 16.707 3.410 -22.260 1.00 89.44 82 ILE A C 1
ATOM 665 O O . ILE A 1 82 ? 15.757 2.628 -22.220 1.00 89.44 82 ILE A O 1
ATOM 669 N N . THR A 1 83 ? 17.964 2.972 -22.099 1.00 90.06 83 THR A N 1
ATOM 670 C CA . THR A 1 83 ? 18.258 1.534 -21.921 1.00 90.06 83 THR A CA 1
ATOM 671 C C . THR A 1 83 ? 17.668 0.996 -20.628 1.00 90.06 83 THR A C 1
ATOM 673 O O . THR A 1 83 ? 17.203 -0.144 -20.579 1.00 90.06 83 THR A O 1
ATOM 676 N N . THR A 1 84 ? 17.656 1.825 -19.588 1.00 83.88 84 THR A N 1
ATOM 677 C CA . THR A 1 84 ? 17.063 1.491 -18.300 1.00 83.88 84 THR A CA 1
ATOM 678 C C . THR A 1 84 ? 15.541 1.409 -18.392 1.00 83.88 84 THR A C 1
ATOM 680 O O . THR A 1 84 ? 14.959 0.420 -17.937 1.00 83.88 84 THR A O 1
ATOM 683 N N . TYR A 1 85 ? 14.903 2.387 -19.037 1.00 83.94 85 TYR A N 1
ATOM 684 C CA . TYR A 1 85 ? 13.465 2.395 -19.283 1.00 83.94 85 TYR A CA 1
ATOM 685 C C . TYR A 1 85 ? 13.028 1.173 -20.107 1.00 83.94 85 TYR A C 1
ATOM 687 O O . TYR A 1 85 ? 12.210 0.381 -19.638 1.00 83.94 85 TYR A O 1
ATOM 695 N N . LEU A 1 86 ? 13.642 0.923 -21.268 1.00 87.31 86 LEU A N 1
ATOM 696 C CA . LEU A 1 86 ? 13.269 -0.191 -22.150 1.00 87.31 86 LEU A CA 1
ATOM 697 C C . LEU A 1 86 ? 13.500 -1.571 -21.516 1.00 87.31 86 LEU A C 1
ATOM 699 O O . LEU A 1 86 ? 12.695 -2.486 -21.701 1.00 87.31 86 LEU A O 1
ATOM 703 N N . ALA A 1 87 ? 14.570 -1.735 -20.734 1.00 85.44 87 ALA A N 1
ATOM 704 C CA . ALA A 1 87 ? 14.807 -2.968 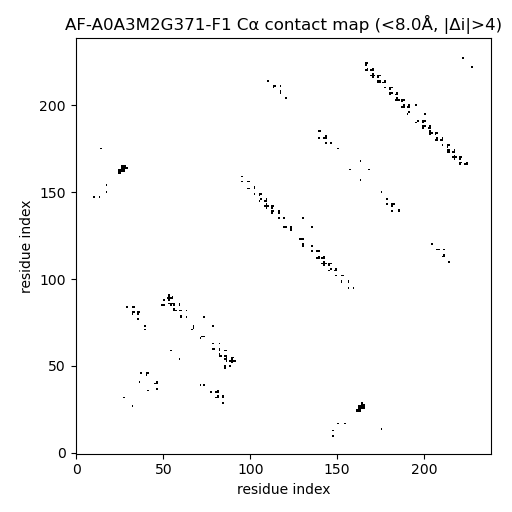-19.982 1.00 85.44 87 ALA A CA 1
ATOM 705 C C . ALA A 1 87 ? 13.776 -3.184 -18.866 1.00 85.44 87 ALA A C 1
ATOM 707 O O . ALA A 1 87 ? 13.483 -4.324 -18.497 1.00 85.44 87 ALA A O 1
ATOM 708 N N . SER A 1 88 ? 13.218 -2.100 -18.317 1.00 78.50 88 SER A N 1
ATOM 709 C CA . SER A 1 88 ? 12.210 -2.181 -17.262 1.00 78.50 88 SER A CA 1
ATOM 710 C C . SER A 1 88 ? 10.877 -2.755 -17.758 1.00 78.50 88 SER A C 1
ATOM 712 O O . SER A 1 88 ? 10.201 -3.430 -16.977 1.00 78.50 88 SER A O 1
ATOM 714 N N . LEU A 1 89 ? 10.562 -2.579 -19.050 1.00 78.75 89 LEU A N 1
ATOM 715 C CA . LEU A 1 89 ? 9.327 -3.056 -19.685 1.00 78.75 89 LEU A CA 1
ATOM 716 C C . LEU A 1 89 ? 9.231 -4.591 -19.730 1.00 78.75 89 LEU A C 1
ATOM 718 O O . LEU A 1 89 ? 8.138 -5.148 -19.696 1.00 78.75 89 LEU A O 1
ATOM 722 N N . HIS A 1 90 ? 10.370 -5.291 -19.793 1.00 72.44 90 HIS A N 1
ATOM 723 C CA . HIS A 1 90 ? 10.423 -6.739 -20.033 1.00 72.44 90 HIS A CA 1
ATOM 724 C C . HIS A 1 90 ? 11.361 -7.457 -19.060 1.00 72.44 90 HIS A C 1
ATOM 726 O O . HIS A 1 90 ? 12.333 -8.107 -19.451 1.00 72.44 90 HIS A O 1
ATOM 732 N N . LYS A 1 91 ? 11.060 -7.374 -17.760 1.00 65.06 91 LYS A N 1
ATOM 733 C CA . LYS A 1 91 ? 11.832 -8.094 -16.737 1.00 65.06 91 LYS A CA 1
ATOM 734 C C . LYS A 1 91 ? 11.669 -9.613 -16.908 1.00 65.06 91 LYS A C 1
ATOM 736 O O . LYS A 1 91 ? 10.532 -10.092 -16.879 1.00 65.06 91 LYS A O 1
ATOM 741 N N . PRO A 1 92 ? 12.767 -10.385 -17.051 1.00 54.50 92 PRO A N 1
ATOM 742 C CA . PRO A 1 92 ? 12.693 -11.829 -17.233 1.00 54.50 92 PRO A CA 1
ATOM 743 C C . PRO A 1 92 ? 11.997 -12.496 -16.042 1.00 54.50 92 PRO A C 1
ATOM 745 O O . PRO A 1 92 ? 12.246 -12.160 -14.877 1.00 54.50 92 PRO A O 1
ATOM 748 N N . ASP A 1 93 ? 11.113 -13.444 -16.353 1.00 63.62 93 ASP A N 1
ATOM 749 C CA . ASP A 1 93 ? 10.298 -14.179 -15.388 1.00 63.62 93 ASP A CA 1
ATOM 750 C C . ASP A 1 93 ? 11.181 -14.856 -14.337 1.00 63.62 93 ASP A C 1
ATOM 752 O O . ASP A 1 93 ? 11.869 -15.843 -14.589 1.00 63.62 93 ASP A O 1
ATOM 756 N N . SER A 1 94 ? 11.178 -14.294 -13.134 1.00 64.31 94 SER A N 1
ATOM 757 C CA . SER A 1 94 ? 12.045 -14.693 -12.031 1.00 64.31 94 SER A CA 1
ATOM 758 C C . SER A 1 94 ? 11.221 -14.863 -10.756 1.00 64.31 94 SER A C 1
ATOM 760 O O . SER A 1 94 ? 10.092 -14.381 -10.659 1.00 64.31 94 SER A O 1
ATOM 762 N N . ILE A 1 95 ? 11.789 -15.551 -9.759 1.00 63.66 95 ILE A N 1
ATOM 763 C CA . ILE A 1 95 ? 11.256 -15.739 -8.392 1.00 63.66 95 ILE A CA 1
ATOM 764 C C . ILE A 1 95 ? 10.612 -14.465 -7.797 1.00 63.66 95 ILE A C 1
ATOM 766 O O . ILE A 1 95 ? 9.698 -14.542 -6.981 1.00 63.66 95 ILE A O 1
ATOM 770 N N . LEU A 1 96 ? 11.034 -13.289 -8.266 1.00 62.16 96 LEU A N 1
ATOM 771 C CA . LEU A 1 96 ? 10.467 -11.977 -7.975 1.00 62.16 96 LEU A CA 1
ATOM 772 C C . LEU A 1 96 ? 8.977 -11.847 -8.345 1.00 62.16 96 LEU A C 1
ATOM 774 O O . LEU A 1 96 ? 8.220 -11.308 -7.544 1.00 62.16 96 LEU A O 1
ATOM 778 N N . LYS A 1 97 ? 8.513 -12.395 -9.481 1.00 65.38 97 LYS A N 1
ATOM 779 C CA . LYS A 1 97 ? 7.075 -12.450 -9.825 1.00 65.38 97 LYS A CA 1
ATOM 780 C C . LYS A 1 97 ? 6.292 -13.310 -8.832 1.00 65.38 97 LYS A C 1
ATOM 782 O O . LYS A 1 97 ? 5.204 -12.928 -8.409 1.00 65.38 97 LYS A O 1
ATOM 787 N N . LEU A 1 98 ? 6.856 -14.447 -8.414 1.00 68.31 98 LEU A N 1
ATOM 788 C CA . LEU A 1 98 ? 6.237 -15.311 -7.405 1.00 68.31 98 LEU A CA 1
ATOM 789 C C . LEU A 1 98 ? 6.099 -14.566 -6.067 1.00 68.31 98 LEU A C 1
ATOM 791 O O . LEU A 1 98 ? 5.021 -14.555 -5.476 1.00 68.31 98 LEU A O 1
ATOM 795 N N . ILE A 1 99 ? 7.163 -13.889 -5.628 1.00 67.62 99 ILE A N 1
ATOM 796 C CA . ILE A 1 99 ? 7.174 -13.053 -4.419 1.00 67.62 99 ILE A CA 1
ATOM 797 C C . ILE A 1 99 ? 6.170 -11.893 -4.535 1.00 67.62 99 ILE A C 1
ATOM 799 O O . ILE A 1 99 ? 5.452 -11.617 -3.575 1.00 67.62 99 ILE A O 1
ATOM 803 N N . GLY A 1 100 ? 6.059 -11.267 -5.710 1.00 67.44 100 GLY A N 1
ATOM 804 C CA . GLY A 1 100 ? 5.080 -10.214 -6.000 1.00 67.44 100 GLY A CA 1
ATOM 805 C C . GLY A 1 100 ? 3.634 -10.686 -5.846 1.00 67.44 100 GLY A C 1
ATOM 806 O O . GLY A 1 100 ? 2.840 -10.038 -5.163 1.00 67.44 100 GLY A O 1
ATOM 807 N N . ASN A 1 101 ? 3.309 -11.867 -6.378 1.00 73.56 101 ASN A N 1
ATOM 808 C CA . ASN A 1 101 ? 1.977 -12.464 -6.233 1.00 73.56 101 ASN A CA 1
ATOM 809 C C . ASN A 1 101 ? 1.630 -12.738 -4.761 1.00 73.56 101 ASN A C 1
ATOM 811 O O . ASN A 1 101 ? 0.502 -12.494 -4.326 1.00 73.56 101 ASN A O 1
ATOM 815 N N . PHE A 1 102 ? 2.602 -13.198 -3.966 1.00 80.44 102 PHE A N 1
ATOM 816 C CA . PHE A 1 102 ? 2.400 -13.387 -2.529 1.00 80.44 102 PHE A CA 1
ATOM 817 C C . PHE A 1 102 ? 2.270 -12.065 -1.771 1.00 80.44 102 PHE A C 1
ATOM 819 O O . PHE A 1 102 ? 1.444 -11.986 -0.864 1.00 80.44 102 PHE A O 1
ATOM 826 N N . HIS A 1 103 ? 3.019 -11.023 -2.143 1.00 83.31 103 HIS A N 1
ATOM 827 C CA . HIS A 1 103 ? 2.868 -9.690 -1.556 1.00 83.31 103 HIS A CA 1
ATOM 828 C C . HIS A 1 103 ? 1.436 -9.167 -1.746 1.00 83.31 103 HIS A C 1
ATOM 830 O O . HIS A 1 103 ? 0.810 -8.749 -0.774 1.00 83.31 103 HIS A O 1
ATOM 836 N N . PHE A 1 104 ? 0.874 -9.298 -2.956 1.00 81.50 104 PHE A N 1
ATOM 837 C CA . PHE A 1 104 ? -0.517 -8.929 -3.235 1.00 81.50 104 PHE A CA 1
ATOM 838 C C . PHE A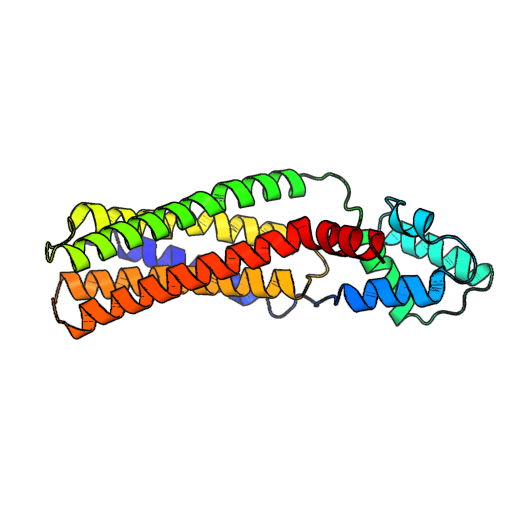 1 104 ? -1.520 -9.710 -2.373 1.00 81.50 104 PHE A C 1
ATOM 840 O O . PHE A 1 104 ? -2.428 -9.130 -1.787 1.00 81.50 104 PHE A O 1
ATOM 847 N N . ILE A 1 105 ? -1.366 -11.025 -2.226 1.00 85.31 105 ILE A N 1
ATOM 848 C CA . ILE A 1 105 ? -2.277 -11.808 -1.374 1.00 85.31 105 ILE A CA 1
ATOM 849 C C . ILE A 1 105 ? -2.148 -11.376 0.092 1.00 85.31 105 ILE A C 1
ATOM 851 O O . ILE A 1 105 ? -3.147 -11.207 0.792 1.00 85.31 105 ILE A O 1
ATOM 855 N N . LEU A 1 106 ? -0.920 -11.148 0.557 1.00 88.56 106 LEU A N 1
ATOM 856 C CA . LEU A 1 106 ? -0.651 -10.825 1.951 1.00 88.56 106 LEU A CA 1
ATOM 857 C C . LEU A 1 106 ? -1.122 -9.425 2.350 1.00 88.56 106 LEU A C 1
ATOM 859 O O . LEU A 1 106 ? -1.499 -9.260 3.508 1.00 88.56 106 LEU A O 1
ATOM 863 N N . VAL A 1 107 ? -1.194 -8.451 1.430 1.00 89.50 107 VAL A N 1
ATOM 864 C CA . VAL A 1 107 ? -1.749 -7.119 1.747 1.00 89.50 107 VAL A CA 1
ATOM 865 C C . VAL A 1 107 ? -3.240 -7.160 2.087 1.00 89.50 107 VAL A C 1
ATOM 867 O O . VAL A 1 107 ? -3.702 -6.329 2.864 1.00 89.50 107 VAL A O 1
ATOM 870 N N . HIS A 1 108 ? -4.005 -8.142 1.598 1.00 89.81 108 HIS A N 1
ATOM 871 C CA . HIS A 1 108 ? -5.447 -8.210 1.869 1.00 89.81 108 HIS A CA 1
ATOM 872 C C . HIS A 1 108 ? -5.761 -8.509 3.337 1.00 89.81 108 HIS A C 1
ATOM 874 O O . HIS A 1 108 ? -6.791 -8.065 3.840 1.00 89.81 108 HIS A O 1
ATOM 880 N N . PHE A 1 109 ? -4.879 -9.219 4.046 1.00 93.56 109 PHE A N 1
ATOM 881 C CA . PHE A 1 109 ? -5.077 -9.551 5.457 1.00 93.56 109 PHE A CA 1
ATOM 882 C C . PHE A 1 109 ? -5.128 -8.308 6.364 1.00 93.56 109 PHE A C 1
ATOM 884 O O . PHE A 1 109 ? -6.159 -8.111 7.014 1.00 93.56 109 PHE A O 1
ATOM 891 N N . PRO A 1 110 ? -4.097 -7.436 6.417 1.00 94.44 110 PRO A N 1
ATOM 892 C CA . PRO A 1 110 ? -4.164 -6.220 7.221 1.00 94.44 110 PRO A CA 1
ATOM 893 C C . PRO A 1 110 ? -5.275 -5.280 6.748 1.00 94.44 110 PRO A C 1
ATOM 895 O O . PRO A 1 110 ? -5.946 -4.693 7.593 1.00 94.44 110 PRO A O 1
ATOM 898 N N . ILE A 1 111 ? -5.529 -5.183 5.436 1.00 94.56 111 ILE A N 1
ATOM 899 C CA . ILE A 1 111 ? -6.616 -4.359 4.884 1.00 94.56 111 ILE A CA 1
ATOM 900 C C . ILE A 1 111 ? -7.971 -4.825 5.425 1.00 94.56 111 ILE A C 1
ATOM 902 O O . ILE A 1 111 ? -8.709 -4.029 6.004 1.00 94.56 111 ILE A O 1
ATOM 906 N N . ALA A 1 112 ? -8.286 -6.116 5.301 1.00 95.56 112 ALA A N 1
ATOM 907 C CA . ALA A 1 112 ? -9.542 -6.674 5.791 1.00 95.56 112 ALA A CA 1
ATOM 908 C C . ALA A 1 112 ? -9.687 -6.486 7.306 1.00 95.56 112 ALA A C 1
ATOM 910 O O . ALA A 1 112 ? -10.743 -6.065 7.773 1.00 95.56 112 ALA A O 1
ATOM 911 N N . LEU A 1 113 ? -8.625 -6.731 8.080 1.00 96.81 113 LEU A N 1
ATOM 912 C CA . LEU A 1 113 ? -8.649 -6.549 9.533 1.00 96.81 113 LEU A CA 1
ATOM 913 C C . LEU A 1 113 ? -8.888 -5.085 9.925 1.00 96.81 113 LEU A C 1
ATOM 915 O O . LEU A 1 113 ? -9.712 -4.827 10.800 1.00 96.81 113 LEU A O 1
ATOM 919 N N . ILE A 1 114 ? -8.233 -4.129 9.262 1.00 95.81 114 ILE A N 1
ATOM 920 C CA . ILE A 1 114 ? -8.438 -2.690 9.484 1.00 95.81 114 ILE A CA 1
ATOM 921 C C . ILE A 1 114 ? -9.880 -2.280 9.161 1.00 95.81 114 ILE A C 1
ATOM 923 O O . ILE A 1 114 ? -10.508 -1.582 9.958 1.00 95.81 114 ILE A O 1
ATOM 927 N N . LEU A 1 115 ? -10.430 -2.738 8.033 1.00 95.88 115 LEU A N 1
ATOM 928 C CA . LEU A 1 115 ? -11.810 -2.433 7.645 1.00 95.88 115 LEU A CA 1
ATOM 929 C C . LEU A 1 115 ? -12.827 -3.048 8.613 1.00 95.88 115 LEU A C 1
ATOM 931 O O . LEU A 1 115 ? -13.799 -2.389 8.976 1.00 95.88 115 LEU A O 1
ATOM 935 N N . ILE A 1 116 ? -12.584 -4.273 9.085 1.00 96.00 116 ILE A N 1
ATOM 936 C CA . ILE A 1 116 ? -13.418 -4.926 10.100 1.00 96.00 116 ILE A CA 1
ATOM 937 C C . ILE A 1 116 ? -13.364 -4.145 11.420 1.00 96.00 116 ILE A C 1
ATOM 939 O O . ILE A 1 116 ? -14.410 -3.873 12.004 1.00 96.00 116 ILE A O 1
ATOM 943 N N . ILE A 1 117 ? -12.178 -3.728 11.880 1.00 95.12 117 ILE A N 1
ATOM 944 C CA . ILE A 1 117 ? -12.024 -2.867 13.068 1.00 95.12 117 ILE A CA 1
ATOM 945 C C . ILE A 1 117 ? -12.822 -1.566 12.896 1.00 95.12 117 ILE A C 1
ATOM 947 O O . ILE A 1 117 ? -13.558 -1.179 13.804 1.00 95.12 117 ILE A O 1
ATOM 951 N N . GLY A 1 118 ? -12.709 -0.926 11.728 1.00 94.94 118 GLY A N 1
ATOM 952 C CA . GLY A 1 118 ? -13.479 0.259 11.347 1.00 94.94 118 GLY A CA 1
ATOM 953 C C . GLY A 1 118 ? -14.986 0.043 11.430 1.00 94.94 118 GLY A C 1
ATOM 954 O O . GLY A 1 118 ? -15.694 0.850 12.027 1.00 94.94 118 GLY A O 1
ATOM 955 N 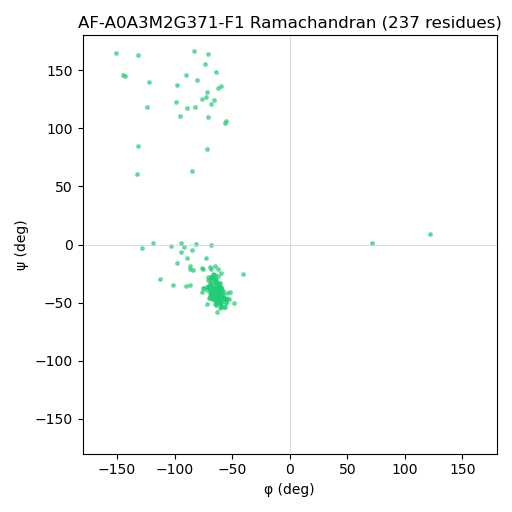N . LEU A 1 119 ? -15.470 -1.078 10.893 1.00 94.06 119 LEU A N 1
ATOM 956 C CA . LEU A 1 119 ? -16.880 -1.453 10.931 1.00 94.06 119 LEU A CA 1
ATOM 957 C C . LEU A 1 119 ? -17.381 -1.658 12.368 1.00 94.06 119 LEU A C 1
ATOM 959 O O . LEU A 1 119 ? -18.430 -1.130 12.725 1.00 94.06 119 LEU A O 1
ATOM 963 N N . PHE A 1 120 ? -16.632 -2.381 13.207 1.00 93.00 120 PHE A N 1
ATOM 964 C CA . PHE A 1 120 ? -17.000 -2.583 14.612 1.00 93.00 120 PHE A CA 1
ATOM 965 C C . PHE A 1 120 ? -17.034 -1.265 15.399 1.00 93.00 120 PHE A C 1
ATOM 967 O O . PHE A 1 120 ? -17.956 -1.055 16.187 1.00 93.00 120 PHE A O 1
ATOM 974 N N . GLU A 1 121 ? -16.075 -0.362 15.176 1.00 92.38 121 GLU A N 1
ATOM 975 C CA . GLU A 1 121 ? -16.096 0.968 15.801 1.00 92.38 121 GLU A CA 1
ATOM 976 C C . GLU A 1 121 ? -17.253 1.833 15.298 1.00 92.38 121 GLU A C 1
ATOM 978 O O . GLU A 1 121 ? -17.891 2.523 16.093 1.00 92.38 121 GLU A O 1
ATOM 983 N N . LEU A 1 122 ? -17.573 1.774 14.004 1.00 91.94 122 LEU A N 1
ATOM 984 C CA . LEU A 1 122 ? -18.719 2.486 13.447 1.00 91.94 122 LEU A CA 1
ATOM 985 C C . LEU A 1 122 ? -20.030 1.994 14.072 1.00 91.94 122 LEU A C 1
ATOM 987 O O . LEU A 1 122 ? -20.842 2.808 14.506 1.00 91.94 122 LEU A O 1
ATOM 991 N N . ILE A 1 123 ? -20.216 0.676 14.184 1.00 91.06 123 ILE A N 1
ATOM 992 C CA . ILE A 1 123 ? -21.390 0.085 14.840 1.00 91.06 123 ILE A CA 1
ATOM 993 C C . ILE A 1 123 ? -21.470 0.538 16.301 1.00 91.06 123 ILE A C 1
ATOM 995 O O . ILE A 1 123 ? -22.542 0.942 16.746 1.00 91.06 123 ILE A O 1
ATOM 999 N N . ALA A 1 124 ? -20.357 0.546 17.036 1.00 88.62 124 ALA A N 1
ATOM 1000 C CA . ALA A 1 124 ? -20.322 1.027 18.418 1.00 88.62 124 ALA A CA 1
ATOM 1001 C C . ALA A 1 124 ? -20.716 2.510 18.550 1.00 88.62 124 ALA A C 1
ATOM 1003 O O . ALA A 1 124 ? -21.396 2.900 19.497 1.00 88.62 124 ALA A O 1
ATOM 1004 N N . ILE A 1 125 ? -20.320 3.357 17.594 1.00 88.69 125 ILE A N 1
ATOM 1005 C CA . ILE A 1 125 ? -20.729 4.770 17.562 1.00 88.69 125 ILE A CA 1
ATOM 1006 C C . ILE A 1 125 ? -22.233 4.898 17.300 1.00 88.69 125 ILE A C 1
ATOM 1008 O O . ILE A 1 125 ? -22.897 5.681 17.975 1.00 88.69 125 ILE A O 1
ATOM 1012 N N . LEU A 1 126 ? -22.762 4.143 16.332 1.00 91.06 126 LEU A N 1
ATOM 1013 C CA . LEU A 1 126 ? -24.163 4.230 15.911 1.00 91.06 126 LEU A CA 1
ATOM 1014 C C . LEU A 1 126 ? -25.137 3.641 16.939 1.00 91.06 126 LEU A C 1
ATOM 1016 O O . LEU A 1 126 ? -26.232 4.163 17.116 1.00 91.06 126 LEU A O 1
ATOM 1020 N N . THR A 1 127 ? -24.744 2.560 17.611 1.00 87.62 127 THR A N 1
ATOM 1021 C CA . THR A 1 127 ? -25.570 1.876 18.622 1.00 87.62 127 THR A CA 1
ATOM 1022 C C . THR A 1 127 ? -25.412 2.476 20.017 1.00 87.62 127 THR A C 1
ATOM 1024 O O . THR A 1 127 ? -26.275 2.289 20.869 1.00 87.62 127 THR A O 1
ATOM 1027 N N . GLY A 1 128 ? -24.309 3.185 20.274 1.00 80.69 128 GLY A N 1
ATOM 1028 C CA . GLY A 1 128 ? -23.927 3.612 21.620 1.00 80.69 128 GLY A CA 1
ATOM 1029 C C . GLY A 1 128 ? -23.444 2.463 22.514 1.00 80.69 128 GLY A C 1
ATOM 1030 O O . GLY A 1 128 ? -23.103 2.703 23.673 1.00 80.69 128 GLY A O 1
ATOM 1031 N N . GLU A 1 129 ? -23.386 1.232 21.997 1.00 78.50 129 GLU A N 1
ATOM 1032 C CA . GLU A 1 129 ? -22.862 0.075 22.715 1.00 78.50 129 GLU A CA 1
ATOM 1033 C C . GLU A 1 129 ? -21.332 0.057 22.667 1.00 78.50 129 GLU A C 1
ATOM 1035 O O . GLU A 1 129 ? -20.702 0.376 21.656 1.00 78.50 129 GLU A O 1
ATOM 1040 N N . LEU A 1 130 ? -20.703 -0.332 23.778 1.00 68.56 130 LEU A N 1
ATOM 1041 C CA . LEU A 1 130 ? -19.253 -0.493 23.807 1.00 68.56 130 LEU A CA 1
ATOM 1042 C C . LEU A 1 130 ? -18.864 -1.738 22.996 1.00 68.56 130 LEU A C 1
ATOM 1044 O O . LEU A 1 130 ? -19.419 -2.814 23.233 1.00 68.56 130 LEU A O 1
ATOM 1048 N N . PRO A 1 131 ? -17.883 -1.639 22.082 1.00 73.06 131 PRO A N 1
ATOM 1049 C CA . PRO A 1 131 ? -17.458 -2.788 21.301 1.00 73.06 131 PRO A CA 1
ATOM 1050 C C . PRO A 1 131 ? -16.866 -3.851 22.228 1.00 73.06 131 PRO A C 1
ATOM 1052 O O . PRO A 1 131 ? -16.246 -3.530 23.248 1.00 73.06 131 PRO A O 1
ATOM 1055 N N . GLN A 1 132 ? -17.015 -5.130 21.864 1.00 76.81 132 GLN A N 1
ATOM 1056 C CA . GLN A 1 132 ? -16.423 -6.230 22.627 1.00 76.81 132 GLN A CA 1
ATOM 1057 C C . GLN A 1 132 ? -14.904 -6.029 22.748 1.00 76.81 132 GLN A C 1
ATOM 1059 O O . GLN A 1 132 ? -14.143 -6.251 21.801 1.00 76.81 132 GLN A O 1
ATOM 1064 N N . ILE A 1 133 ? -14.460 -5.617 23.941 1.00 77.69 133 ILE A N 1
ATOM 1065 C CA . ILE A 1 133 ? -13.090 -5.145 24.193 1.00 77.69 133 ILE A CA 1
ATOM 1066 C C . ILE A 1 133 ? -12.064 -6.236 23.864 1.00 77.69 133 ILE A C 1
ATOM 1068 O O . ILE A 1 133 ? -11.000 -5.933 23.323 1.00 77.69 133 ILE A O 1
ATOM 1072 N N . ASN A 1 134 ? -12.393 -7.503 24.132 1.00 84.56 134 ASN A N 1
ATOM 1073 C CA . ASN A 1 134 ? -11.511 -8.634 23.852 1.00 84.56 134 ASN A CA 1
ATOM 1074 C C . ASN A 1 134 ? -11.368 -8.912 22.350 1.00 84.56 134 ASN A C 1
ATOM 1076 O O . ASN A 1 134 ? -10.245 -9.070 21.878 1.00 84.56 134 ASN A O 1
ATOM 1080 N N . LEU A 1 135 ? -12.470 -8.935 21.592 1.00 87.62 135 LEU A N 1
ATOM 1081 C CA . LEU A 1 135 ? -12.431 -9.169 20.145 1.00 87.62 135 LEU A CA 1
ATOM 1082 C C . LEU A 1 135 ? -11.616 -8.078 19.448 1.00 87.62 135 LEU A C 1
ATOM 1084 O O . LEU A 1 135 ? -10.663 -8.370 18.727 1.00 87.62 135 LEU A O 1
ATOM 1088 N N . LEU A 1 136 ? -11.942 -6.815 19.730 1.00 88.38 136 LEU A N 1
ATOM 1089 C CA . LEU A 1 136 ? -11.290 -5.679 19.091 1.00 88.38 136 LEU A CA 1
ATOM 1090 C C . LEU A 1 136 ? -9.788 -5.634 19.422 1.00 88.38 136 LEU A C 1
ATOM 1092 O O . LEU A 1 136 ? -8.972 -5.355 18.552 1.00 88.38 136 LEU A O 1
ATOM 1096 N N . HIS A 1 137 ? -9.401 -5.982 20.653 1.00 87.56 137 HIS A N 1
ATOM 1097 C CA . HIS A 1 137 ? -7.995 -6.076 21.056 1.00 87.56 137 HIS A CA 1
ATOM 1098 C C . HIS A 1 137 ? -7.200 -7.080 20.209 1.00 87.56 137 HIS A C 1
ATOM 1100 O O . HIS A 1 137 ? -6.085 -6.784 19.772 1.00 87.56 137 HIS A O 1
ATOM 1106 N N . TRP A 1 138 ? -7.770 -8.263 19.964 1.00 91.69 138 TRP A N 1
ATOM 1107 C CA . TRP A 1 138 ? -7.129 -9.281 19.133 1.00 91.69 138 TRP A CA 1
ATOM 1108 C C . TRP A 1 138 ? -7.081 -8.878 17.663 1.00 91.69 138 TRP A C 1
ATOM 1110 O O . TRP A 1 138 ? -6.041 -9.072 17.038 1.00 91.69 138 TRP A O 1
ATOM 1120 N N . LEU A 1 139 ? -8.135 -8.249 17.136 1.00 94.00 139 LEU A N 1
ATOM 1121 C CA . LEU A 1 139 ? -8.147 -7.742 15.762 1.00 94.00 139 LEU A CA 1
ATOM 1122 C C . LEU A 1 139 ? -7.017 -6.734 15.515 1.00 94.00 139 LEU A C 1
ATOM 1124 O O . LEU A 1 139 ? -6.270 -6.896 14.555 1.00 94.00 139 LEU A O 1
ATOM 1128 N N . TRP A 1 140 ? -6.819 -5.753 16.406 1.00 93.38 140 TRP A N 1
ATOM 1129 C CA . TRP A 1 140 ? -5.719 -4.785 16.278 1.00 93.38 140 TRP A CA 1
ATOM 1130 C C . TRP A 1 140 ? -4.335 -5.452 16.301 1.00 93.38 140 TRP A C 1
ATOM 1132 O O . TRP A 1 140 ? -3.447 -5.076 15.537 1.00 93.38 140 TRP A O 1
ATOM 1142 N N . ARG A 1 141 ? -4.130 -6.459 17.162 1.00 92.06 141 ARG A N 1
ATOM 1143 C CA . ARG A 1 141 ? -2.855 -7.195 17.229 1.00 92.06 141 ARG A CA 1
ATOM 1144 C C . ARG A 1 141 ? -2.605 -8.046 15.992 1.00 92.06 141 ARG A C 1
ATOM 1146 O O . ARG A 1 141 ? -1.474 -8.087 15.518 1.00 92.06 141 ARG A O 1
ATOM 1153 N N . LEU A 1 142 ? -3.638 -8.713 15.482 1.00 94.81 142 LEU A N 1
ATOM 1154 C CA . LEU A 1 142 ? -3.554 -9.491 14.250 1.00 94.81 142 LEU A CA 1
ATOM 1155 C C . LEU A 1 142 ? -3.295 -8.584 13.047 1.00 94.81 142 LEU A C 1
ATOM 1157 O O . LEU A 1 142 ? -2.458 -8.932 12.219 1.00 94.81 142 LEU A O 1
ATOM 1161 N N . ALA A 1 143 ? -3.924 -7.404 12.996 1.00 95.25 143 ALA A N 1
ATOM 1162 C CA . ALA A 1 143 ? -3.652 -6.404 11.969 1.00 95.25 143 ALA A CA 1
ATOM 1163 C C . ALA A 1 143 ? -2.166 -6.027 11.989 1.00 95.25 143 ALA A C 1
ATOM 1165 O O . ALA A 1 143 ? -1.476 -6.222 10.991 1.00 95.25 143 ALA A O 1
ATOM 1166 N N . LEU A 1 144 ? -1.636 -5.626 13.152 1.00 93.50 144 LEU A N 1
ATOM 1167 C CA . LEU A 1 144 ? -0.225 -5.261 13.300 1.00 93.50 144 LEU A CA 1
ATOM 1168 C C . LEU A 1 144 ? 0.736 -6.415 12.956 1.00 93.50 144 LEU A C 1
ATOM 1170 O O . LEU A 1 144 ? 1.748 -6.199 12.295 1.00 93.50 144 LEU A O 1
ATOM 1174 N N . LEU A 1 145 ? 0.414 -7.645 13.368 1.00 92.38 145 LEU A N 1
ATOM 1175 C CA . LEU A 1 145 ? 1.219 -8.834 13.070 1.00 92.38 145 LEU A CA 1
ATOM 1176 C C . LEU A 1 145 ? 1.239 -9.146 11.567 1.00 92.38 145 LEU A C 1
ATOM 1178 O O . LEU A 1 145 ? 2.291 -9.474 11.024 1.00 92.38 145 LEU A O 1
ATOM 1182 N N . SER A 1 146 ? 0.093 -9.022 10.893 1.00 92.62 146 SER A N 1
ATOM 1183 C CA . SER A 1 146 ? -0.038 -9.302 9.459 1.00 92.62 146 SER A CA 1
ATOM 1184 C C . SER A 1 146 ? 0.683 -8.288 8.562 1.00 92.62 1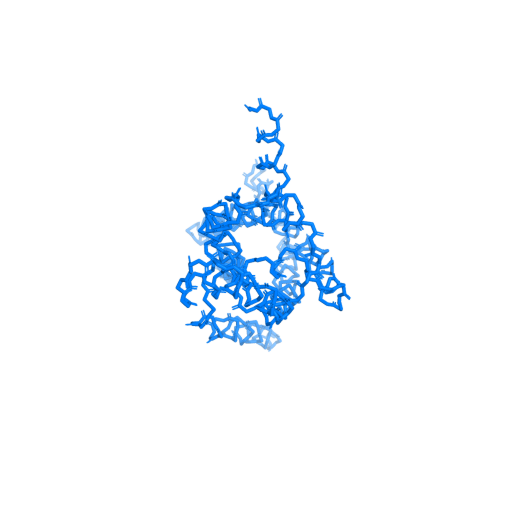46 SER A C 1
ATOM 1186 O O . SER A 1 146 ? 1.021 -8.617 7.430 1.00 92.62 146 SER A O 1
ATOM 1188 N N . ILE A 1 147 ? 0.997 -7.090 9.072 1.00 93.12 147 ILE A N 1
ATOM 1189 C CA . ILE A 1 147 ? 1.777 -6.068 8.353 1.00 93.12 147 ILE A CA 1
ATOM 1190 C C . ILE A 1 147 ? 3.256 -6.469 8.215 1.00 93.12 147 ILE A C 1
ATOM 1192 O O . ILE A 1 147 ? 3.897 -6.120 7.226 1.00 93.12 147 ILE A O 1
ATOM 1196 N N . LEU A 1 148 ? 3.810 -7.229 9.166 1.00 89.12 148 LEU A N 1
ATOM 1197 C CA . LEU A 1 148 ? 5.225 -7.625 9.151 1.00 89.12 148 LEU A CA 1
ATOM 1198 C C . LEU A 1 148 ? 5.652 -8.366 7.869 1.00 89.12 148 LEU A C 1
ATOM 1200 O O . LEU A 1 148 ? 6.606 -7.916 7.230 1.00 89.12 148 LEU A O 1
ATOM 1204 N N . PRO A 1 149 ? 4.980 -9.458 7.442 1.00 89.44 149 PRO A N 1
ATOM 1205 C CA . PRO A 1 149 ? 5.344 -10.136 6.200 1.00 89.44 149 PRO A CA 1
ATOM 1206 C C . PRO A 1 149 ? 5.121 -9.256 4.963 1.00 89.44 149 PRO A C 1
ATOM 1208 O O . PRO A 1 149 ? 5.867 -9.383 3.997 1.00 89.44 149 PRO A O 1
ATOM 1211 N N . VAL A 1 150 ? 4.154 -8.331 4.991 1.00 90.81 150 VAL A N 1
ATOM 1212 C CA . VAL A 1 150 ? 3.908 -7.385 3.891 1.00 90.81 150 VAL A CA 1
ATOM 1213 C C . VAL A 1 150 ? 5.093 -6.437 3.711 1.00 90.81 150 VAL A C 1
ATOM 1215 O O . VAL A 1 150 ? 5.621 -6.336 2.605 1.00 90.81 150 VAL A O 1
ATOM 1218 N N . ILE A 1 151 ? 5.555 -5.796 4.792 1.00 87.25 151 ILE A N 1
ATOM 1219 C CA . ILE A 1 151 ? 6.728 -4.906 4.759 1.00 87.25 151 ILE A CA 1
ATOM 1220 C C . ILE A 1 151 ? 7.970 -5.688 4.327 1.00 87.25 151 ILE A C 1
ATOM 1222 O O . ILE A 1 151 ? 8.716 -5.229 3.464 1.00 87.25 151 ILE A O 1
ATOM 1226 N N . MET A 1 152 ? 8.170 -6.887 4.884 1.00 83.88 152 MET A N 1
ATOM 1227 C CA . MET A 1 152 ? 9.320 -7.728 4.558 1.00 83.88 152 MET A CA 1
ATOM 1228 C C . MET A 1 152 ? 9.364 -8.079 3.065 1.00 83.88 152 MET A C 1
ATOM 1230 O O . MET A 1 152 ? 10.387 -7.879 2.418 1.00 83.88 152 MET A O 1
ATOM 1234 N N . LEU A 1 153 ? 8.261 -8.574 2.494 1.00 83.69 153 LEU A N 1
ATOM 1235 C CA . LEU A 1 153 ? 8.211 -8.938 1.074 1.00 83.69 153 LEU A CA 1
ATOM 1236 C C . LEU A 1 153 ? 8.260 -7.711 0.160 1.00 83.69 153 LEU A C 1
ATOM 1238 O O . LEU A 1 153 ? 8.903 -7.767 -0.884 1.00 83.69 153 LEU A O 1
ATOM 1242 N N . GLY A 1 154 ? 7.639 -6.598 0.562 1.00 81.00 154 GLY A N 1
ATOM 1243 C CA . GLY A 1 154 ? 7.726 -5.332 -0.170 1.00 81.00 154 GLY A CA 1
ATOM 1244 C C . GLY A 1 154 ? 9.168 -4.836 -0.276 1.00 81.00 154 GLY A C 1
ATOM 1245 O O . GLY A 1 154 ? 9.595 -4.379 -1.332 1.00 81.00 154 GLY A O 1
ATOM 1246 N N . PHE A 1 155 ? 9.956 -5.012 0.785 1.00 77.31 155 PHE A N 1
ATOM 1247 C CA . PHE A 1 155 ? 11.375 -4.677 0.783 1.00 77.31 155 PHE A CA 1
ATOM 1248 C C . PHE A 1 155 ? 12.192 -5.542 -0.193 1.00 77.31 155 PHE A C 1
ATOM 1250 O O . PHE A 1 155 ? 12.981 -5.009 -0.971 1.00 77.31 155 PHE A O 1
ATOM 1257 N N . PHE A 1 156 ? 11.964 -6.860 -0.220 1.00 75.50 156 PHE A N 1
ATOM 1258 C CA . PHE A 1 156 ? 12.622 -7.744 -1.194 1.00 75.50 156 PHE A CA 1
ATOM 1259 C C . PHE A 1 156 ? 12.290 -7.386 -2.647 1.00 75.50 156 PHE A C 1
ATOM 1261 O O . PHE A 1 156 ? 13.148 -7.523 -3.516 1.00 75.50 156 PHE A O 1
ATOM 1268 N N . LEU A 1 157 ? 11.074 -6.901 -2.912 1.00 73.81 157 LEU A N 1
ATOM 1269 C CA . LEU A 1 157 ? 10.685 -6.436 -4.245 1.00 73.81 157 LEU A CA 1
ATOM 1270 C C . LEU A 1 157 ? 11.432 -5.164 -4.652 1.00 73.81 157 LEU A C 1
ATOM 1272 O O . LEU A 1 157 ? 11.784 -5.023 -5.818 1.00 73.81 157 LEU A O 1
ATOM 1276 N N . VAL A 1 158 ? 11.724 -4.262 -3.713 1.00 70.75 158 VAL A N 1
ATOM 1277 C CA . VAL A 1 158 ? 12.525 -3.063 -3.999 1.00 70.75 158 VAL A CA 1
ATOM 1278 C C . VAL A 1 158 ? 13.971 -3.420 -4.332 1.00 70.75 158 VAL A C 1
ATOM 1280 O O . VAL A 1 158 ? 14.503 -2.882 -5.293 1.00 70.75 158 VAL A O 1
ATOM 1283 N N . LEU A 1 159 ? 14.592 -4.360 -3.611 1.00 67.31 159 LEU A N 1
ATOM 1284 C CA . LEU A 1 159 ? 15.978 -4.777 -3.882 1.00 67.31 159 LEU A CA 1
ATOM 1285 C C . LEU A 1 159 ? 16.192 -5.335 -5.299 1.00 67.31 159 LEU A C 1
ATOM 1287 O O . LEU A 1 159 ? 17.311 -5.318 -5.799 1.00 67.31 159 LEU A O 1
ATOM 1291 N N . GLY A 1 160 ? 15.137 -5.850 -5.935 1.00 63.59 160 GLY A N 1
ATOM 1292 C CA . GLY A 1 160 ? 15.185 -6.338 -7.313 1.00 63.59 160 GLY A CA 1
ATOM 1293 C C . GLY A 1 160 ? 15.061 -5.245 -8.381 1.00 63.59 160 GLY A C 1
ATOM 1294 O O . GLY A 1 160 ? 15.043 -5.578 -9.563 1.00 63.59 160 GLY A O 1
ATOM 1295 N N . ASN A 1 161 ? 14.928 -3.974 -7.993 1.00 62.84 161 ASN A N 1
ATOM 1296 C CA . ASN A 1 161 ? 14.702 -2.854 -8.900 1.00 62.84 161 ASN A CA 1
ATOM 1297 C C . ASN A 1 161 ? 15.779 -1.780 -8.705 1.00 62.84 161 ASN A C 1
ATOM 1299 O O . ASN A 1 161 ? 15.870 -1.190 -7.634 1.00 62.84 161 ASN A O 1
ATOM 1303 N N . GLU A 1 162 ? 16.559 -1.501 -9.756 1.00 56.12 162 GLU A N 1
ATOM 1304 C CA . GLU A 1 162 ? 17.549 -0.406 -9.754 1.00 56.12 162 GLU A CA 1
ATOM 1305 C C . GLU A 1 162 ? 16.875 0.973 -9.677 1.00 56.12 162 GLU A C 1
ATOM 1307 O O . GLU A 1 162 ? 17.457 1.912 -9.146 1.00 56.12 162 GLU A O 1
ATOM 1312 N N . HIS A 1 163 ? 15.624 1.070 -10.140 1.00 59.88 163 HIS A N 1
ATOM 1313 C CA . HIS A 1 163 ? 14.871 2.315 -10.214 1.00 59.88 163 HIS A CA 1
ATOM 1314 C C . HIS A 1 163 ? 13.389 2.115 -9.887 1.00 59.88 163 HIS A C 1
ATOM 1316 O O . HIS A 1 163 ? 12.800 1.076 -10.212 1.00 59.88 163 HIS A O 1
ATOM 1322 N N . LEU A 1 164 ? 12.783 3.112 -9.238 1.00 67.62 164 LEU A N 1
ATOM 1323 C CA . LEU A 1 164 ? 11.388 3.092 -8.784 1.00 67.62 164 LEU A CA 1
ATOM 1324 C C . LEU A 1 164 ? 10.624 4.267 -9.396 1.00 67.62 164 LEU A C 1
ATOM 1326 O O . LEU A 1 164 ? 11.140 5.377 -9.433 1.00 67.62 164 LEU A O 1
ATOM 1330 N N . SER A 1 165 ? 9.378 4.047 -9.811 1.00 72.25 165 SER A N 1
ATOM 1331 C CA . SER A 1 165 ? 8.508 5.142 -10.247 1.00 72.25 165 SER A CA 1
ATOM 1332 C C . SER A 1 165 ? 8.006 5.979 -9.065 1.00 72.25 165 SER A C 1
ATOM 1334 O O . SER A 1 165 ? 7.849 5.467 -7.946 1.00 72.25 165 SER A O 1
ATOM 1336 N N . ALA A 1 166 ? 7.655 7.240 -9.336 1.00 75.81 166 ALA A N 1
ATOM 1337 C CA . ALA A 1 166 ? 7.017 8.154 -8.384 1.00 75.81 166 ALA A CA 1
ATOM 1338 C C . ALA A 1 166 ? 5.824 7.509 -7.664 1.00 75.81 166 ALA A C 1
ATOM 1340 O O . ALA A 1 166 ? 5.734 7.485 -6.432 1.00 75.81 166 ALA A O 1
ATOM 1341 N N . THR A 1 167 ? 4.916 6.913 -8.442 1.00 78.12 167 THR A N 1
ATOM 1342 C CA . THR A 1 167 ? 3.708 6.235 -7.954 1.00 78.12 167 THR A CA 1
ATOM 1343 C C . THR A 1 167 ? 4.043 5.108 -6.983 1.00 78.12 167 THR A C 1
ATOM 1345 O O . THR A 1 167 ? 3.409 4.988 -5.931 1.00 78.12 167 THR A O 1
ATOM 1348 N N . LEU A 1 168 ? 5.066 4.305 -7.291 1.00 80.31 168 LEU A N 1
ATOM 1349 C CA . LEU A 1 168 ? 5.492 3.199 -6.440 1.00 80.31 168 LEU A CA 1
ATOM 1350 C C . LEU A 1 168 ? 6.134 3.699 -5.136 1.00 80.31 168 LEU A C 1
ATOM 1352 O O . LEU A 1 168 ? 5.921 3.111 -4.071 1.00 80.31 168 LEU A O 1
ATOM 1356 N N . MET A 1 169 ? 6.863 4.816 -5.182 1.00 81.44 169 MET A N 1
ATOM 1357 C CA . MET A 1 169 ? 7.391 5.459 -3.977 1.00 81.44 169 MET A CA 1
ATOM 1358 C C . MET A 1 169 ? 6.285 6.017 -3.081 1.00 81.44 169 MET A C 1
ATOM 1360 O O . MET A 1 169 ? 6.313 5.793 -1.867 1.00 81.44 169 MET A O 1
ATOM 1364 N N . TRP A 1 170 ? 5.280 6.685 -3.651 1.00 83.56 170 TRP A N 1
ATOM 1365 C CA . TRP A 1 170 ? 4.115 7.157 -2.898 1.00 83.56 170 TRP A CA 1
ATOM 1366 C C . TRP A 1 170 ? 3.298 6.001 -2.313 1.00 83.56 170 TRP A C 1
ATOM 1368 O O . TRP A 1 170 ? 2.920 6.061 -1.140 1.00 83.56 170 TRP A O 1
ATOM 1378 N N . HIS A 1 171 ? 3.097 4.921 -3.076 1.00 89.38 171 HIS A N 1
ATOM 1379 C CA . HIS A 1 171 ? 2.470 3.686 -2.598 1.00 89.38 171 HIS A CA 1
ATOM 1380 C C . HIS A 1 171 ? 3.207 3.129 -1.372 1.00 89.38 171 HIS A C 1
ATOM 1382 O O . HIS A 1 171 ? 2.598 2.892 -0.326 1.00 89.38 171 HIS A O 1
ATOM 1388 N N . ARG A 1 172 ? 4.536 2.994 -1.460 1.00 86.75 172 ARG A N 1
ATOM 1389 C CA . ARG A 1 172 ? 5.383 2.540 -0.350 1.00 86.75 172 ARG A CA 1
ATOM 1390 C C . ARG A 1 172 ? 5.273 3.457 0.869 1.00 86.75 172 ARG A C 1
ATOM 1392 O O . ARG A 1 172 ? 5.101 2.976 1.988 1.00 86.75 172 ARG A O 1
ATOM 1399 N N . ASN A 1 173 ? 5.394 4.769 0.676 1.00 88.94 173 ASN A N 1
ATOM 1400 C CA . ASN A 1 173 ? 5.387 5.736 1.776 1.00 88.94 173 ASN A CA 1
ATOM 1401 C C . ASN A 1 173 ? 4.040 5.736 2.514 1.00 88.94 173 ASN A C 1
ATOM 1403 O O . ASN A 1 173 ? 4.014 5.751 3.746 1.00 88.94 173 ASN A O 1
ATOM 1407 N N . LEU A 1 174 ? 2.924 5.639 1.786 1.00 91.12 174 LEU A N 1
ATOM 1408 C CA . LEU A 1 174 ? 1.596 5.505 2.385 1.00 91.12 174 LEU A CA 1
ATOM 1409 C C . LEU A 1 174 ? 1.391 4.151 3.084 1.00 91.12 174 LEU A C 1
ATOM 1411 O O . LEU A 1 174 ? 0.752 4.104 4.140 1.00 91.12 174 LEU A O 1
ATOM 1415 N N . ALA A 1 175 ? 1.987 3.067 2.579 1.00 91.31 175 ALA A N 1
ATOM 1416 C CA . ALA A 1 175 ? 1.984 1.774 3.264 1.00 91.31 175 ALA A CA 1
ATOM 1417 C C . ALA A 1 175 ? 2.740 1.836 4.608 1.00 91.31 175 ALA A C 1
ATOM 1419 O O . ALA A 1 175 ? 2.235 1.359 5.628 1.00 91.31 175 ALA A O 1
ATOM 1420 N N . LEU A 1 176 ? 3.910 2.486 4.647 1.00 90.75 176 LEU A N 1
ATOM 1421 C CA . LEU A 1 176 ? 4.666 2.709 5.888 1.00 90.75 176 LEU A CA 1
ATOM 1422 C C . LEU A 1 176 ? 3.914 3.630 6.860 1.00 90.75 176 LEU A C 1
ATOM 1424 O O . LEU A 1 176 ? 3.868 3.349 8.059 1.00 90.75 176 LEU A O 1
ATOM 1428 N N . LEU A 1 177 ? 3.265 4.684 6.357 1.00 92.00 177 LEU A N 1
ATOM 1429 C CA . LEU A 1 177 ? 2.394 5.534 7.168 1.00 92.00 177 LEU A CA 1
ATOM 1430 C C . LEU A 1 177 ? 1.247 4.721 7.783 1.00 92.00 177 LEU A C 1
ATOM 1432 O O . LEU A 1 177 ? 0.984 4.839 8.976 1.00 92.00 177 LEU A O 1
ATOM 1436 N N . THR A 1 178 ? 0.604 3.851 7.005 1.00 93.94 178 THR A N 1
ATOM 1437 C CA . THR A 1 178 ? -0.467 2.964 7.484 1.00 93.94 178 THR A CA 1
ATOM 1438 C C . THR A 1 178 ? 0.033 2.023 8.583 1.00 93.94 178 THR A C 1
ATOM 1440 O O . THR A 1 178 ? -0.639 1.841 9.602 1.00 93.94 178 THR A O 1
ATOM 1443 N N . ALA A 1 179 ? 1.237 1.467 8.430 1.00 93.44 179 ALA A N 1
ATOM 1444 C CA . ALA A 1 179 ? 1.873 0.629 9.442 1.00 93.44 179 ALA A CA 1
ATOM 1445 C C . ALA A 1 179 ? 2.115 1.393 10.757 1.00 93.44 179 ALA A C 1
ATOM 1447 O O . ALA A 1 179 ? 1.787 0.896 11.839 1.00 93.44 179 ALA A O 1
ATOM 1448 N N . LEU A 1 180 ? 2.612 2.630 10.664 1.00 93.06 180 LEU A N 1
ATOM 1449 C CA . LEU A 1 180 ? 2.801 3.511 11.814 1.00 93.06 180 LEU A CA 1
ATOM 1450 C C . LEU A 1 180 ? 1.465 3.874 12.480 1.00 93.06 180 LEU A C 1
ATOM 1452 O O . LEU A 1 180 ? 1.340 3.764 13.700 1.00 93.06 180 LEU A O 1
ATOM 1456 N N . LEU A 1 181 ? 0.450 4.252 11.698 1.00 95.12 181 LEU A N 1
ATOM 1457 C CA . LEU A 1 181 ? -0.892 4.564 12.200 1.00 95.12 181 LEU A CA 1
ATOM 1458 C C . LEU A 1 181 ? -1.538 3.354 12.888 1.00 95.12 181 LEU A C 1
ATOM 1460 O O . LEU A 1 181 ? -2.191 3.525 13.915 1.00 95.12 181 LEU A O 1
ATOM 1464 N N . THR A 1 182 ? -1.299 2.135 12.393 1.00 94.88 182 THR A N 1
ATOM 1465 C CA . THR A 1 182 ? -1.780 0.898 13.033 1.00 94.88 182 THR A CA 1
ATOM 1466 C C . THR A 1 182 ? -1.163 0.720 14.422 1.00 94.88 182 THR A C 1
ATOM 1468 O O . THR A 1 182 ? -1.867 0.422 15.390 1.00 94.88 182 THR A O 1
ATOM 1471 N N . LEU A 1 183 ? 0.150 0.945 14.552 1.00 94.12 183 LEU A N 1
ATOM 1472 C CA . LEU A 1 183 ? 0.843 0.879 15.839 1.00 94.12 183 LEU A CA 1
ATOM 1473 C C . LEU A 1 183 ? 0.343 1.962 16.806 1.00 94.12 183 LEU A C 1
ATOM 1475 O O . LEU A 1 183 ? 0.012 1.662 17.955 1.00 94.12 183 LEU A O 1
ATOM 1479 N N . VAL A 1 184 ? 0.269 3.213 16.343 1.00 93.56 184 VAL A N 1
ATOM 1480 C CA . VAL A 1 184 ? -0.207 4.352 17.144 1.00 93.56 184 VAL A CA 1
ATOM 1481 C C . VAL A 1 184 ? -1.652 4.130 17.587 1.00 93.56 184 VAL A C 1
ATOM 1483 O O . VAL A 1 184 ? -1.966 4.319 18.761 1.00 93.56 184 VAL A O 1
ATOM 1486 N N . GLY A 1 185 ? -2.520 3.665 16.687 1.00 93.38 185 GLY A N 1
ATOM 1487 C CA . GLY A 1 185 ? -3.916 3.353 16.978 1.00 93.38 185 GLY A CA 1
ATOM 1488 C C . GLY A 1 185 ? -4.059 2.269 18.046 1.00 93.38 185 GLY A C 1
ATOM 1489 O O . GLY A 1 185 ? -4.817 2.457 18.999 1.00 93.38 185 GLY A O 1
ATOM 1490 N N . LEU A 1 186 ? -3.265 1.193 17.968 1.00 93.44 186 LEU A N 1
ATOM 1491 C CA . LEU A 1 186 ? -3.228 0.159 19.006 1.00 93.44 186 LEU A CA 1
ATOM 1492 C C . LEU A 1 186 ? -2.797 0.744 20.361 1.00 93.44 186 LEU A C 1
ATOM 1494 O O . LEU A 1 186 ? -3.450 0.477 21.368 1.00 93.44 186 LEU A O 1
ATOM 1498 N N . ILE A 1 187 ? -1.739 1.559 20.408 1.00 92.12 187 ILE A N 1
ATOM 1499 C CA . ILE A 1 187 ? -1.254 2.171 21.659 1.00 92.12 187 ILE A CA 1
ATOM 1500 C C . ILE A 1 187 ? -2.313 3.099 22.266 1.00 92.12 187 ILE A C 1
ATOM 1502 O O . ILE A 1 187 ? -2.639 2.964 23.448 1.00 92.12 187 ILE A O 1
ATOM 1506 N N . LEU A 1 188 ? -2.881 4.012 21.471 1.00 91.75 188 LEU A N 1
ATOM 1507 C CA . LEU A 1 188 ? -3.917 4.939 21.933 1.00 91.75 188 LEU A CA 1
ATOM 1508 C C . LEU A 1 188 ? -5.155 4.194 22.430 1.00 91.75 188 LEU A C 1
ATOM 1510 O O . LEU A 1 188 ? -5.713 4.555 23.464 1.00 91.75 188 LEU A O 1
ATOM 1514 N N . ARG A 1 189 ? -5.549 3.115 21.748 1.00 90.06 189 ARG A N 1
ATOM 1515 C CA . ARG A 1 189 ? -6.643 2.247 22.181 1.00 90.06 189 ARG A CA 1
ATOM 1516 C C . ARG A 1 189 ? -6.341 1.583 23.526 1.00 90.06 189 ARG A C 1
ATOM 1518 O O . ARG A 1 189 ? -7.192 1.600 24.409 1.00 90.06 189 ARG A O 1
ATOM 1525 N N . GLU A 1 190 ? -5.150 1.013 23.717 1.00 89.62 190 GLU A N 1
ATOM 1526 C CA . GLU A 1 190 ? -4.765 0.400 25.000 1.00 89.62 190 GLU A CA 1
ATOM 1527 C C . GLU A 1 190 ? -4.781 1.415 26.153 1.00 89.62 190 GLU A C 1
ATOM 1529 O O . GLU A 1 190 ? -5.180 1.080 27.271 1.00 89.62 190 GLU A O 1
ATOM 1534 N N . ILE A 1 191 ? -4.383 2.662 25.885 1.00 89.25 191 ILE A N 1
ATOM 1535 C CA . ILE A 1 191 ? -4.472 3.763 26.851 1.00 89.25 191 ILE A CA 1
ATOM 1536 C C . ILE A 1 191 ? -5.940 4.110 27.129 1.00 89.25 191 ILE A C 1
ATOM 1538 O O . ILE A 1 191 ? -6.324 4.198 28.295 1.00 89.25 191 ILE A O 1
ATOM 1542 N N . ALA A 1 192 ? -6.767 4.247 26.089 1.00 88.06 192 ALA A N 1
ATOM 1543 C CA . ALA A 1 192 ? -8.185 4.584 26.204 1.00 88.06 192 ALA A CA 1
ATOM 1544 C C . ALA A 1 192 ? -8.996 3.510 26.950 1.00 88.06 192 ALA A C 1
ATOM 1546 O O . ALA A 1 192 ? -9.906 3.847 27.699 1.00 88.06 192 ALA A O 1
ATOM 1547 N N . VAL A 1 193 ? -8.655 2.226 26.795 1.00 85.56 193 VAL A N 1
ATOM 1548 C CA . VAL A 1 193 ? -9.301 1.125 27.532 1.00 85.56 193 VAL A CA 1
ATOM 1549 C C . VAL A 1 193 ? -8.945 1.165 29.021 1.00 85.56 193 VAL A C 1
ATOM 1551 O O . VAL A 1 193 ? -9.803 0.903 29.859 1.00 85.56 193 VAL A O 1
ATOM 1554 N N . LYS A 1 194 ? -7.695 1.496 29.370 1.00 86.62 194 LYS A N 1
ATOM 1555 C CA . LYS A 1 194 ? -7.258 1.589 30.775 1.00 86.62 194 LYS A CA 1
ATOM 1556 C C . LYS A 1 194 ? -7.756 2.856 31.467 1.00 86.62 194 LYS A C 1
ATOM 1558 O O . LYS A 1 194 ? -8.076 2.811 32.647 1.00 86.62 194 LYS A O 1
ATOM 1563 N N . ASN A 1 195 ? -7.797 3.968 30.738 1.00 86.62 195 ASN A N 1
ATOM 1564 C CA . ASN A 1 195 ? -8.205 5.280 31.226 1.00 86.62 195 ASN A CA 1
ATOM 1565 C C . ASN A 1 195 ? -9.223 5.888 30.246 1.00 86.62 195 ASN A C 1
ATOM 1567 O O . ASN A 1 195 ? -8.828 6.656 29.360 1.00 86.62 195 ASN A O 1
ATOM 1571 N N . PRO A 1 196 ? -10.522 5.551 30.377 1.00 81.81 196 PRO A N 1
ATOM 1572 C CA . PRO A 1 196 ? -11.558 5.948 29.426 1.00 81.81 196 PRO A CA 1
ATOM 1573 C C . PRO A 1 196 ? -11.882 7.442 29.528 1.00 81.81 196 PRO A C 1
ATOM 1575 O O . PRO A 1 196 ? -12.843 7.867 30.165 1.00 81.81 196 PRO A O 1
ATOM 1578 N N . GLN A 1 197 ? -11.063 8.257 28.867 1.00 88.38 197 GLN A N 1
ATOM 1579 C CA . GLN A 1 197 ? -11.311 9.677 28.645 1.00 88.38 197 GLN A CA 1
ATOM 1580 C C . GLN A 1 197 ? -11.904 9.885 27.250 1.00 88.38 197 GLN A C 1
ATOM 1582 O O . GLN A 1 197 ? -11.419 9.310 26.273 1.00 88.38 197 GLN A O 1
ATOM 1587 N N . LYS A 1 198 ? -12.923 10.751 27.129 1.00 86.94 198 LYS A N 1
ATOM 1588 C CA . LYS A 1 198 ? -13.569 11.045 25.834 1.00 86.94 198 LYS A CA 1
ATOM 1589 C C . LYS A 1 198 ? -12.555 11.485 24.772 1.00 86.94 198 LYS A C 1
ATOM 1591 O O . LYS A 1 198 ? -12.638 11.022 23.641 1.00 86.94 198 LYS A O 1
ATOM 1596 N N . SER A 1 199 ? -11.583 12.322 25.139 1.00 87.00 199 SER A N 1
ATOM 1597 C CA . SER A 1 199 ? -10.507 12.777 24.246 1.00 87.00 199 SER A CA 1
ATOM 1598 C C . SER A 1 199 ? -9.670 11.621 23.690 1.00 87.00 199 SER A C 1
ATOM 1600 O O . SER A 1 199 ? -9.421 11.578 22.491 1.00 87.00 199 SER A O 1
ATOM 1602 N N . MET A 1 200 ? -9.293 10.651 24.528 1.00 86.81 200 MET A N 1
ATOM 1603 C CA . MET A 1 200 ? -8.518 9.472 24.118 1.00 86.81 200 MET A CA 1
ATOM 1604 C C . MET A 1 200 ? -9.320 8.557 23.187 1.00 86.81 200 MET A C 1
ATOM 1606 O O . MET A 1 200 ? -8.773 8.041 22.214 1.00 86.81 200 MET A O 1
ATOM 1610 N N . ILE A 1 201 ? -10.623 8.394 23.453 1.00 87.12 201 ILE A N 1
ATOM 1611 C CA . ILE A 1 201 ? -11.521 7.592 22.610 1.00 87.12 201 ILE A CA 1
ATOM 1612 C C . ILE A 1 201 ? -11.655 8.214 21.218 1.00 87.12 201 ILE A C 1
ATOM 1614 O O . ILE A 1 201 ? -11.476 7.535 20.210 1.00 87.12 201 ILE A O 1
ATOM 1618 N N . TRP A 1 202 ? -11.926 9.518 21.152 1.00 89.81 202 TRP A N 1
ATOM 1619 C CA . TRP A 1 202 ? -11.975 10.236 19.878 1.00 89.81 202 TRP A CA 1
ATOM 1620 C C . TRP A 1 202 ? -10.612 10.274 19.177 1.00 89.81 202 TRP A C 1
ATOM 1622 O O . TRP A 1 202 ? -10.561 10.188 17.954 1.00 89.81 202 TRP A O 1
ATOM 1632 N N . GLY A 1 203 ? -9.516 10.316 19.939 1.00 91.00 203 GLY A N 1
ATOM 1633 C CA . GLY A 1 203 ? -8.152 10.280 19.419 1.00 91.00 203 GLY A CA 1
ATOM 1634 C C . GLY A 1 203 ? -7.841 9.009 18.627 1.00 91.00 203 GLY A C 1
ATOM 1635 O O . GLY A 1 203 ? -7.456 9.102 17.463 1.00 91.00 203 GLY A O 1
ATOM 1636 N N . TYR A 1 204 ? -8.039 7.814 19.201 1.00 91.75 204 TYR A N 1
ATOM 1637 C CA . TYR A 1 204 ? -7.755 6.581 18.447 1.00 91.75 204 TYR A CA 1
ATOM 1638 C C . TYR A 1 204 ? -8.755 6.354 17.300 1.00 91.75 204 TYR A C 1
ATOM 1640 O O . TYR A 1 204 ? -8.376 5.788 16.277 1.00 91.75 204 TYR A O 1
ATOM 1648 N N . ARG A 1 205 ? -10.007 6.823 17.428 1.00 92.94 205 ARG A N 1
ATOM 1649 C CA . ARG A 1 205 ? -11.004 6.779 16.341 1.00 92.94 205 ARG A CA 1
ATOM 1650 C C . ARG A 1 205 ? -10.611 7.653 15.157 1.00 92.94 205 ARG A C 1
ATOM 1652 O O . ARG A 1 205 ? -10.767 7.230 14.016 1.00 92.94 205 ARG A O 1
ATOM 1659 N N . LEU A 1 206 ? -10.056 8.835 15.419 1.00 94.94 206 LEU A N 1
ATOM 1660 C CA . LEU A 1 206 ? -9.493 9.686 14.375 1.00 94.94 206 LEU A CA 1
ATOM 1661 C C . LEU A 1 206 ? -8.320 8.987 13.679 1.00 94.94 206 LEU A C 1
ATOM 1663 O O . LEU A 1 206 ? -8.272 8.956 12.454 1.00 94.94 206 LEU A O 1
ATOM 1667 N N . VAL A 1 207 ? -7.414 8.367 14.443 1.00 96.00 207 VAL A N 1
ATOM 1668 C CA . VAL A 1 207 ? -6.304 7.581 13.873 1.00 96.00 207 VAL A CA 1
ATOM 1669 C C . VAL A 1 207 ? -6.815 6.418 13.020 1.00 96.00 207 VAL A C 1
ATOM 1671 O O . VAL A 1 207 ? -6.290 6.196 11.934 1.00 96.00 207 VAL A O 1
ATOM 1674 N N . LEU A 1 208 ? -7.859 5.710 13.459 1.00 94.75 208 LEU A N 1
ATOM 1675 C CA . LEU A 1 208 ? -8.498 4.641 12.688 1.00 94.75 208 LEU A CA 1
ATOM 1676 C C . LEU A 1 208 ? -9.085 5.157 11.366 1.00 94.75 208 LEU A C 1
ATOM 1678 O O . LEU A 1 208 ? -8.870 4.537 10.329 1.00 94.75 208 LEU A O 1
ATOM 1682 N N . LEU A 1 209 ? -9.764 6.307 11.381 1.00 95.69 209 LEU A N 1
ATOM 1683 C CA . LEU A 1 209 ? -10.305 6.924 10.169 1.00 95.69 209 LEU A CA 1
ATOM 1684 C C . LEU A 1 209 ? -9.193 7.317 9.185 1.00 95.69 209 LEU A C 1
ATOM 1686 O O . LEU A 1 209 ? -9.275 6.998 7.999 1.00 95.69 209 LEU A O 1
ATOM 1690 N N . LEU A 1 210 ? -8.133 7.962 9.682 1.00 96.62 210 LEU A N 1
ATOM 1691 C CA . LEU A 1 210 ? -6.962 8.317 8.876 1.00 96.62 210 LEU A CA 1
ATOM 1692 C C . LEU A 1 210 ? -6.290 7.071 8.290 1.00 96.62 210 LEU A C 1
ATOM 1694 O O . LEU A 1 210 ? -5.917 7.064 7.121 1.00 96.62 210 LEU A O 1
ATOM 1698 N N . MET A 1 211 ? -6.184 6.002 9.079 1.00 94.88 211 MET A N 1
ATOM 1699 C CA . MET A 1 211 ? -5.630 4.722 8.647 1.00 94.88 211 MET A CA 1
ATOM 1700 C C . MET A 1 211 ? -6.471 4.080 7.535 1.00 94.88 211 MET A C 1
ATOM 1702 O O . MET A 1 211 ? -5.911 3.627 6.543 1.00 94.88 211 MET A O 1
ATOM 1706 N N . MET A 1 212 ? -7.804 4.074 7.649 1.00 96.00 212 MET A N 1
ATOM 1707 C CA . MET A 1 212 ? -8.694 3.561 6.597 1.00 96.00 212 MET A CA 1
ATOM 1708 C C . MET A 1 212 ? -8.567 4.367 5.295 1.00 96.00 212 MET A C 1
ATOM 1710 O O . MET A 1 212 ? -8.513 3.781 4.214 1.00 96.00 212 MET A O 1
ATOM 1714 N N . GLY A 1 213 ? -8.462 5.697 5.393 1.00 95.69 213 GLY A N 1
ATOM 1715 C CA . GLY A 1 213 ? -8.207 6.562 4.239 1.00 95.69 213 GLY A CA 1
ATOM 1716 C C . GLY A 1 213 ? -6.848 6.287 3.588 1.00 95.69 213 GLY A C 1
ATOM 1717 O O . GLY A 1 213 ? -6.768 6.122 2.371 1.00 95.69 213 GLY A O 1
ATOM 1718 N N . ALA A 1 214 ? -5.790 6.156 4.394 1.00 95.19 214 ALA A N 1
ATOM 1719 C CA . ALA A 1 214 ? -4.449 5.821 3.918 1.00 95.19 214 ALA A CA 1
ATOM 1720 C C . ALA A 1 214 ? -4.406 4.454 3.212 1.00 95.19 214 ALA A C 1
ATOM 1722 O O . ALA A 1 214 ? -3.787 4.342 2.155 1.00 95.19 214 ALA A O 1
ATOM 1723 N N . VAL A 1 215 ? -5.110 3.440 3.730 1.00 94.75 215 VAL A N 1
ATOM 1724 C CA . VAL A 1 215 ? -5.261 2.128 3.073 1.00 94.75 215 VAL A CA 1
ATOM 1725 C C . VAL A 1 215 ? -5.924 2.262 1.701 1.00 94.75 215 VAL A C 1
ATOM 1727 O O . VAL A 1 215 ? -5.422 1.694 0.731 1.00 94.75 215 VAL A O 1
ATOM 1730 N N . GLY A 1 216 ? -7.014 3.029 1.597 1.00 93.31 216 GLY A N 1
ATOM 1731 C CA . GLY A 1 216 ? -7.708 3.256 0.326 1.00 93.31 216 GLY A CA 1
ATOM 1732 C C . GLY A 1 216 ? -6.809 3.920 -0.721 1.00 93.31 216 GLY A C 1
ATOM 1733 O O . GLY A 1 216 ? -6.711 3.437 -1.849 1.00 93.31 216 GLY A O 1
ATOM 1734 N N . LEU A 1 217 ? -6.088 4.975 -0.328 1.00 93.94 217 LEU A N 1
ATOM 1735 C CA . LEU A 1 217 ? -5.130 5.664 -1.202 1.00 93.94 217 LEU A CA 1
ATOM 1736 C C . LEU A 1 217 ? -3.964 4.754 -1.611 1.00 93.94 217 LEU A C 1
ATOM 1738 O O . LEU A 1 217 ? -3.601 4.705 -2.784 1.00 93.94 217 LEU A O 1
ATOM 1742 N N . THR A 1 218 ? -3.414 3.986 -0.667 1.00 92.12 218 THR A N 1
ATOM 1743 C CA . THR A 1 218 ? -2.342 3.013 -0.937 1.00 92.12 218 THR A CA 1
ATOM 1744 C C . THR A 1 218 ? -2.796 1.971 -1.959 1.00 92.12 218 THR A C 1
ATOM 1746 O O . THR A 1 218 ? -2.057 1.672 -2.897 1.00 92.12 218 THR A O 1
ATOM 1749 N N . GLY A 1 219 ? -4.017 1.444 -1.810 1.00 88.75 219 GLY A N 1
ATOM 1750 C CA . GLY A 1 219 ? -4.607 0.485 -2.744 1.00 88.75 219 GLY A CA 1
ATOM 1751 C C . GLY A 1 219 ? -4.800 1.068 -4.144 1.00 88.75 219 GLY A C 1
ATOM 1752 O O . GLY A 1 219 ? -4.447 0.419 -5.126 1.00 88.75 219 GLY A O 1
ATOM 1753 N N . HIS A 1 220 ? -5.271 2.313 -4.241 1.00 87.75 220 HIS A N 1
ATOM 1754 C CA . HIS A 1 220 ? -5.411 3.023 -5.514 1.00 87.75 220 HIS A CA 1
ATOM 1755 C C . HIS A 1 220 ? -4.064 3.18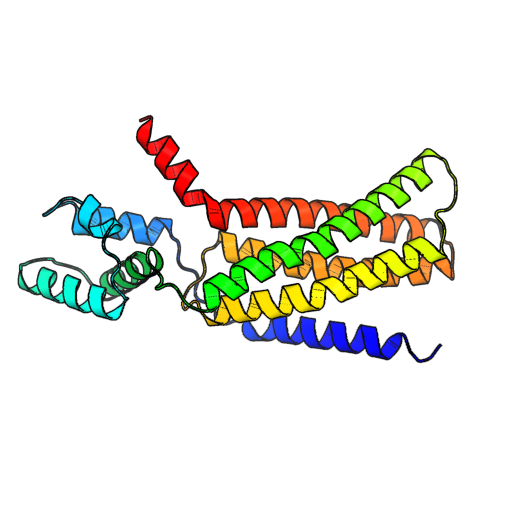2 -6.244 1.00 87.75 220 HIS A C 1
ATOM 1757 O O . HIS A 1 220 ? -3.945 2.801 -7.407 1.00 87.75 220 HIS A O 1
ATOM 1763 N N . LEU A 1 221 ? -3.020 3.654 -5.549 1.00 86.75 221 LEU A N 1
ATOM 1764 C CA . LEU A 1 221 ? -1.671 3.782 -6.123 1.00 86.75 221 LEU A CA 1
ATOM 1765 C C . LEU A 1 221 ? -1.042 2.428 -6.483 1.00 86.75 221 LEU A C 1
ATOM 1767 O O . LEU A 1 221 ? -0.292 2.330 -7.454 1.00 86.75 221 LEU A O 1
ATOM 1771 N N . GLY A 1 222 ? -1.364 1.379 -5.721 1.00 84.50 222 GLY A N 1
ATOM 1772 C CA . GLY A 1 222 ? -0.964 0.010 -6.045 1.00 84.50 222 GLY A CA 1
ATOM 1773 C C . GLY A 1 222 ? -1.615 -0.476 -7.342 1.00 84.50 222 GLY A C 1
ATOM 1774 O O . GLY A 1 222 ? -0.944 -1.068 -8.180 1.00 84.50 222 GLY A O 1
ATOM 1775 N N . GLY A 1 223 ? -2.900 -0.164 -7.545 1.00 79.94 223 GLY A N 1
ATOM 1776 C CA . GLY A 1 223 ? -3.625 -0.465 -8.780 1.00 79.94 223 GLY A CA 1
ATOM 1777 C C . GLY A 1 223 ? -3.030 0.237 -10.001 1.00 79.94 223 GLY A C 1
ATOM 1778 O O . GLY A 1 223 ? -2.798 -0.423 -11.014 1.00 79.94 223 GLY A O 1
ATOM 1779 N N . ILE A 1 224 ? -2.714 1.533 -9.878 1.00 79.50 224 ILE A N 1
ATOM 1780 C CA . ILE A 1 224 ? -2.058 2.321 -10.937 1.00 79.50 224 ILE A CA 1
ATOM 1781 C C . ILE A 1 224 ? -0.670 1.761 -11.257 1.00 79.50 224 ILE A C 1
ATOM 1783 O O . ILE A 1 224 ? -0.337 1.606 -12.422 1.00 79.50 224 ILE A O 1
ATOM 1787 N N . SER A 1 225 ? 0.118 1.380 -10.251 1.00 74.75 225 SER A N 1
ATOM 1788 C CA . SER A 1 225 ? 1.452 0.798 -10.480 1.00 74.75 225 SER A CA 1
ATOM 1789 C C . SER A 1 225 ? 1.427 -0.527 -11.259 1.00 74.75 225 SER A C 1
ATOM 1791 O O . SER A 1 225 ? 2.449 -0.918 -11.810 1.00 74.75 225 SER A O 1
ATOM 1793 N N . VAL A 1 226 ? 0.293 -1.240 -11.275 1.00 71.06 226 VAL A N 1
ATOM 1794 C CA . VAL A 1 226 ? 0.145 -2.533 -11.973 1.00 71.06 226 VAL A CA 1
ATOM 1795 C C . VAL A 1 226 ? -0.591 -2.395 -13.310 1.00 71.06 226 VAL A C 1
ATOM 1797 O O . VAL A 1 226 ? -0.283 -3.129 -14.242 1.00 71.06 226 VAL A O 1
ATOM 1800 N N . HIS A 1 227 ? -1.569 -1.489 -13.411 1.00 66.25 227 HIS A N 1
ATOM 1801 C CA . HIS A 1 227 ? -2.458 -1.364 -14.577 1.00 66.25 227 HIS A CA 1
ATOM 1802 C C . HIS A 1 227 ? -2.364 -0.006 -15.291 1.00 66.25 227 HIS A C 1
ATOM 1804 O O . HIS A 1 227 ? -3.111 0.217 -16.240 1.00 66.25 227 HIS A O 1
ATOM 1810 N N . GLY A 1 228 ? -1.505 0.913 -14.839 1.00 57.53 228 GLY A N 1
ATOM 1811 C CA . GLY A 1 228 ? -1.389 2.274 -15.379 1.00 57.53 228 GLY A CA 1
ATOM 1812 C C . GLY A 1 228 ? -1.156 2.285 -16.886 1.00 57.53 228 GLY A C 1
ATOM 1813 O O . GLY A 1 228 ? -1.920 2.926 -17.604 1.00 57.53 228 GLY A O 1
ATOM 1814 N N . ASP A 1 229 ? -0.223 1.455 -17.355 1.00 54.75 229 ASP A N 1
ATOM 1815 C CA . ASP A 1 229 ? 0.127 1.312 -18.775 1.00 54.75 229 ASP A CA 1
ATOM 1816 C C . ASP A 1 229 ? -1.042 0.806 -19.637 1.00 54.75 229 ASP A C 1
ATOM 1818 O O . ASP A 1 229 ? -1.130 1.098 -20.828 1.00 54.75 229 ASP A O 1
ATOM 1822 N N . PHE A 1 230 ? -1.985 0.058 -19.051 1.00 51.09 230 PHE A N 1
ATOM 1823 C CA . PHE A 1 230 ? -3.177 -0.409 -19.762 1.00 51.09 230 PHE A CA 1
ATOM 1824 C C . PHE A 1 230 ? -4.192 0.719 -19.976 1.00 51.09 230 PHE A C 1
ATOM 1826 O O . PHE A 1 230 ? -4.844 0.770 -21.011 1.00 51.09 230 PHE A O 1
ATOM 1833 N N . VAL A 1 231 ? -4.349 1.628 -19.010 1.00 51.34 231 VAL A N 1
ATOM 1834 C CA . VAL A 1 231 ? -5.329 2.722 -19.108 1.00 51.34 231 VAL A CA 1
ATOM 1835 C C . VAL A 1 231 ? -4.830 3.820 -20.044 1.00 51.34 231 VAL A C 1
ATOM 1837 O O . VAL A 1 231 ? -5.613 4.322 -20.849 1.00 51.34 231 VAL A O 1
ATOM 1840 N N . THR A 1 232 ? -3.541 4.157 -19.981 1.00 53.75 232 THR A N 1
ATOM 1841 C CA . THR A 1 232 ? -2.918 5.120 -20.899 1.00 53.75 232 THR A CA 1
ATOM 1842 C C . THR A 1 232 ? -2.930 4.604 -22.336 1.00 53.75 232 THR A C 1
ATOM 1844 O O . THR A 1 232 ? -3.433 5.302 -23.212 1.00 53.75 232 THR A O 1
ATOM 1847 N N . SER A 1 233 ? -2.532 3.349 -22.575 1.00 46.22 233 SER A N 1
ATOM 1848 C CA . SER A 1 233 ? -2.598 2.748 -23.920 1.00 46.22 233 SER A CA 1
ATOM 1849 C C . SER A 1 233 ? -4.026 2.618 -24.465 1.00 46.22 233 SER A C 1
ATOM 1851 O O . SER A 1 233 ? -4.252 2.786 -25.664 1.00 46.22 233 SER A O 1
ATOM 1853 N N . LEU A 1 234 ? -5.020 2.370 -23.602 1.00 47.38 234 LEU A N 1
ATOM 1854 C CA . LEU A 1 234 ? -6.423 2.379 -24.015 1.00 47.38 234 LEU A CA 1
ATOM 1855 C C . LEU A 1 234 ? -6.865 3.792 -24.418 1.00 47.38 234 LEU A C 1
ATOM 1857 O O . LEU A 1 234 ? -7.518 3.943 -25.445 1.00 47.38 234 LEU A O 1
ATOM 1861 N N . MET A 1 235 ? -6.499 4.825 -23.653 1.00 51.97 235 MET A N 1
ATOM 1862 C CA . MET A 1 235 ? -6.826 6.216 -23.983 1.00 51.97 235 MET A CA 1
ATOM 1863 C C . MET A 1 235 ? -6.163 6.678 -25.283 1.00 51.97 235 MET A C 1
ATOM 1865 O O . MET A 1 235 ? -6.841 7.284 -26.105 1.00 51.97 235 MET A O 1
ATOM 1869 N N . GLU A 1 236 ? -4.895 6.339 -25.512 1.00 53.44 236 GLU A N 1
ATOM 1870 C CA . GLU A 1 236 ? -4.203 6.638 -26.772 1.00 53.44 236 GLU A CA 1
ATOM 1871 C C . GLU A 1 236 ? -4.819 5.919 -27.974 1.00 53.44 236 GLU A C 1
ATOM 1873 O O . GLU A 1 236 ? -4.810 6.453 -29.072 1.00 53.44 236 GLU A O 1
ATOM 1878 N N . SER A 1 237 ? -5.420 4.739 -27.789 1.00 49.78 237 SER A N 1
ATOM 1879 C CA . SER A 1 237 ? -6.106 4.029 -28.879 1.00 49.78 237 SER A CA 1
ATOM 1880 C C . SER A 1 237 ? -7.445 4.654 -29.308 1.00 49.78 237 SER A C 1
ATOM 1882 O O . SER A 1 237 ? -8.010 4.253 -30.329 1.00 49.78 237 SER A O 1
ATOM 1884 N N . PHE A 1 238 ? -7.969 5.611 -28.531 1.00 51.91 238 PHE A N 1
ATOM 1885 C CA . PHE A 1 238 ? -9.220 6.326 -28.805 1.00 51.91 238 PHE A CA 1
ATOM 1886 C C . PHE A 1 238 ? -9.021 7.755 -29.345 1.00 51.91 238 PHE A C 1
ATOM 1888 O O . PHE A 1 238 ? -10.024 8.412 -29.646 1.00 51.91 238 PHE A O 1
ATOM 1895 N N . PHE A 1 239 ? -7.777 8.222 -29.494 1.00 44.81 239 PHE A N 1
ATOM 1896 C CA . PHE A 1 239 ? -7.414 9.517 -30.087 1.00 44.81 239 PHE A CA 1
ATOM 1897 C C . PHE A 1 239 ? -6.459 9.343 -31.275 1.00 44.81 239 PHE A C 1
ATOM 1899 O O . PHE A 1 239 ? -6.415 10.277 -32.108 1.00 44.81 239 PHE A O 1
#

Mean predicted aligned error: 11.53 Å